Protein AF-B2JT85-F1 (afdb_monomer_lite)

Secondary structure (DSSP, 8-state):
-------PPP---TTTTHHHHHHHHHHHTT--GGG-SHHHHHHHHHHH----TTTTTS--THHHHHHHHHH-TTGGGSTTTTTTHHHHHHHHHHHHHHHHHHHHHHHHHHHTS-GGGS--SHHHHHHHHHHHHHHHT-HHHHHHHHHHTHHHHHHHHHHHHHHHHHHTT-----HHHHHHHHHHHHHHHHHS----

Structure (mmCIF, N/CA/C/O backbone):
data_AF-B2JT85-F1
#
_entry.id   AF-B2JT85-F1
#
loop_
_atom_site.group_PDB
_atom_site.id
_atom_site.type_symbol
_atom_site.label_atom_id
_atom_site.label_alt_id
_atom_site.label_comp_id
_atom_site.label_asym_id
_atom_site.label_entity_id
_atom_site.label_seq_id
_atom_site.pdbx_PDB_ins_code
_atom_site.Cartn_x
_atom_site.Cartn_y
_atom_site.Cartn_z
_atom_site.occupancy
_atom_site.B_iso_or_equiv
_atom_site.auth_seq_id
_atom_site.auth_comp_id
_atom_site.auth_asym_id
_atom_site.auth_atom_id
_atom_site.pdbx_PDB_model_num
ATOM 1 N N . MET A 1 1 ? -10.646 -45.777 19.703 1.00 37.38 1 MET A N 1
ATOM 2 C CA . MET A 1 1 ? -10.700 -44.302 19.595 1.00 37.38 1 MET A CA 1
ATOM 3 C C . MET A 1 1 ? -9.463 -43.849 18.838 1.00 37.38 1 MET A C 1
ATOM 5 O O . MET A 1 1 ? -8.389 -43.850 19.422 1.00 37.38 1 MET A O 1
ATOM 9 N N . ASN A 1 2 ? -9.592 -43.553 17.542 1.00 36.16 2 ASN A N 1
ATOM 10 C CA . ASN A 1 2 ? -8.495 -42.992 16.749 1.00 36.16 2 ASN A CA 1
ATOM 11 C C . ASN A 1 2 ? -8.502 -41.472 16.907 1.00 36.16 2 ASN A C 1
ATOM 13 O O . ASN A 1 2 ? -9.532 -40.837 16.685 1.00 36.16 2 ASN A O 1
ATOM 17 N N . LYS A 1 3 ? -7.357 -40.913 17.305 1.00 41.81 3 LYS A N 1
ATOM 18 C CA . LYS A 1 3 ? -7.096 -39.475 17.259 1.00 41.81 3 LYS A CA 1
ATOM 19 C C . LYS A 1 3 ? -7.058 -39.073 15.786 1.00 41.81 3 LYS A C 1
ATOM 21 O O . LYS A 1 3 ? -6.193 -39.535 15.052 1.00 41.81 3 LYS A O 1
ATOM 26 N N . GLN A 1 4 ? -8.040 -38.293 15.351 1.00 43.75 4 GLN A N 1
ATOM 27 C CA . GLN A 1 4 ? -7.955 -37.587 14.081 1.00 43.75 4 GLN A CA 1
ATOM 28 C C . GLN A 1 4 ? -7.006 -36.413 14.292 1.00 43.75 4 GLN A C 1
ATOM 30 O O . GLN A 1 4 ? -7.284 -35.527 15.101 1.00 43.75 4 GLN A O 1
ATOM 35 N N . ASP A 1 5 ? -5.876 -36.452 13.595 1.00 43.12 5 ASP A N 1
ATOM 36 C CA . ASP A 1 5 ? -4.987 -35.311 13.459 1.00 43.12 5 ASP A CA 1
ATOM 37 C C . ASP A 1 5 ? -5.781 -34.163 12.835 1.00 43.12 5 ASP A C 1
ATOM 39 O O . ASP A 1 5 ? -6.247 -34.238 11.694 1.00 43.12 5 ASP A O 1
ATOM 43 N N . ILE A 1 6 ? -5.980 -33.107 13.621 1.00 46.53 6 ILE A N 1
ATOM 44 C CA . ILE A 1 6 ? -6.521 -31.842 13.142 1.00 46.53 6 ILE A CA 1
ATOM 45 C C . ILE A 1 6 ? -5.467 -31.282 12.193 1.00 46.53 6 ILE A C 1
ATOM 47 O O . ILE A 1 6 ? -4.446 -30.739 12.613 1.00 46.53 6 ILE A O 1
ATOM 51 N N . LYS A 1 7 ? -5.699 -31.468 10.895 1.00 43.19 7 LYS A N 1
ATOM 52 C CA . LYS A 1 7 ? -4.925 -30.832 9.838 1.00 43.19 7 LYS A CA 1
ATOM 53 C C . LYS A 1 7 ? -5.158 -29.326 9.981 1.00 43.19 7 LYS A C 1
ATOM 55 O O . LYS A 1 7 ? -6.249 -28.845 9.678 1.00 43.19 7 LYS A O 1
ATOM 60 N N . LEU A 1 8 ? -4.172 -28.610 10.527 1.00 42.94 8 LEU A N 1
ATOM 61 C CA . LEU A 1 8 ? -4.187 -27.148 10.549 1.00 42.94 8 LEU A CA 1
ATOM 62 C C . LEU A 1 8 ? -4.426 -26.637 9.118 1.00 42.94 8 LEU A C 1
ATOM 64 O O . LEU A 1 8 ? -3.901 -27.243 8.176 1.00 42.94 8 LEU A O 1
ATOM 68 N N . PRO A 1 9 ? -5.212 -25.561 8.933 1.00 45.69 9 PRO A N 1
ATOM 69 C CA . PRO A 1 9 ? -5.371 -24.950 7.624 1.00 45.69 9 PRO A CA 1
ATOM 70 C C . PRO A 1 9 ? -3.987 -24.603 7.082 1.00 45.69 9 PRO A C 1
ATOM 72 O O . PRO A 1 9 ? -3.194 -23.963 7.771 1.00 45.69 9 PRO A O 1
ATOM 75 N N . THR A 1 10 ? -3.691 -25.052 5.864 1.00 47.31 10 THR A N 1
ATOM 76 C CA . THR A 1 10 ? -2.557 -24.554 5.086 1.00 47.31 10 THR A CA 1
ATOM 77 C C . THR A 1 10 ? -2.642 -23.034 5.096 1.00 47.31 10 THR A C 1
ATOM 79 O O . THR A 1 10 ? -3.658 -22.483 4.671 1.00 47.31 10 THR A O 1
ATOM 82 N N . THR A 1 11 ? -1.616 -22.371 5.622 1.00 54.94 11 THR A N 1
ATOM 83 C CA . THR A 1 11 ? -1.444 -20.925 5.482 1.00 54.94 11 THR A CA 1
ATOM 84 C C . THR A 1 11 ? -1.542 -20.607 3.996 1.00 54.94 11 THR A C 1
ATOM 86 O O . THR A 1 11 ? -0.730 -21.096 3.210 1.00 54.94 11 THR A O 1
ATOM 89 N N . VAL A 1 12 ? -2.593 -19.889 3.598 1.00 65.31 12 VAL A N 1
ATOM 90 C CA . VAL A 1 12 ? -2.716 -19.375 2.234 1.00 65.31 12 VAL A CA 1
ATOM 91 C C . VAL A 1 12 ? -1.549 -18.416 2.048 1.00 65.31 12 VAL A C 1
ATOM 93 O O . VAL A 1 12 ? -1.393 -17.494 2.841 1.00 65.31 12 VAL A O 1
ATOM 96 N N . ASP A 1 13 ? -0.697 -18.679 1.061 1.00 79.56 13 ASP A N 1
ATOM 97 C CA . ASP A 1 13 ? 0.376 -17.758 0.706 1.00 79.56 13 ASP A CA 1
ATOM 98 C C . ASP A 1 13 ? -0.251 -16.514 0.065 1.00 79.56 13 ASP A C 1
ATOM 100 O O . ASP A 1 13 ? -0.674 -16.543 -1.094 1.00 79.56 13 ASP A O 1
ATOM 104 N N . THR A 1 14 ? -0.337 -15.435 0.849 1.00 82.50 14 THR A N 1
ATOM 105 C CA . THR A 1 14 ? -0.885 -14.131 0.454 1.00 82.50 14 THR A CA 1
ATOM 106 C C . THR A 1 14 ? -0.187 -13.562 -0.786 1.00 82.50 14 THR A C 1
ATOM 108 O O . THR A 1 14 ? -0.785 -12.774 -1.518 1.00 82.50 14 THR A O 1
ATOM 111 N N . HIS A 1 15 ? 1.049 -13.990 -1.074 1.00 90.25 15 HIS A N 1
ATOM 112 C CA . HIS A 1 15 ? 1.852 -13.460 -2.167 1.00 90.25 15 HIS A CA 1
ATOM 113 C C . HIS A 1 15 ? 2.032 -14.398 -3.360 1.00 90.25 15 HIS A C 1
ATOM 115 O O . HIS A 1 15 ? 2.690 -13.989 -4.320 1.00 90.25 15 HIS A O 1
ATOM 121 N N . ALA A 1 16 ? 1.394 -15.573 -3.376 1.00 89.25 16 ALA A N 1
ATOM 122 C CA . ALA A 1 16 ? 1.603 -16.606 -4.398 1.00 89.25 16 ALA A CA 1
ATOM 123 C C . ALA A 1 16 ? 1.512 -16.099 -5.853 1.00 89.25 16 ALA A C 1
ATOM 125 O O . ALA A 1 16 ? 2.264 -16.550 -6.711 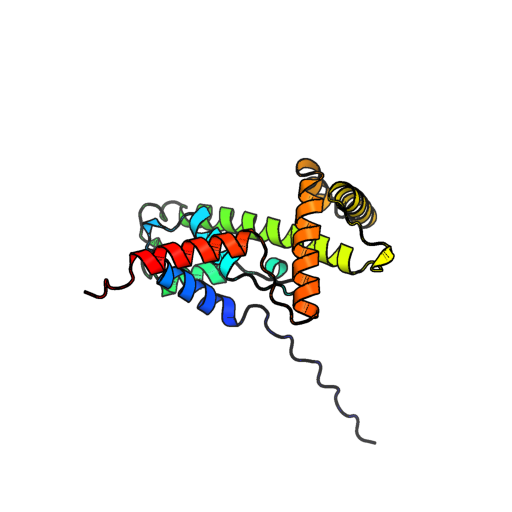1.00 89.25 16 ALA A O 1
ATOM 126 N N . ASN A 1 17 ? 0.624 -15.136 -6.128 1.00 92.19 17 ASN A N 1
ATOM 127 C CA . ASN A 1 17 ? 0.399 -14.583 -7.473 1.00 92.19 17 ASN A CA 1
ATOM 128 C C . ASN A 1 17 ? 0.962 -13.159 -7.656 1.00 92.19 17 ASN A C 1
ATOM 130 O O . ASN A 1 17 ? 0.684 -12.503 -8.662 1.00 92.19 17 ASN A O 1
ATOM 134 N N . THR A 1 18 ? 1.716 -12.642 -6.681 1.00 94.94 18 THR A N 1
ATOM 135 C CA . THR A 1 18 ? 2.183 -11.244 -6.680 1.00 94.94 18 THR A CA 1
ATOM 136 C C . THR A 1 18 ? 3.151 -10.983 -7.825 1.00 94.94 18 THR A C 1
ATOM 138 O O . THR A 1 18 ? 2.983 -10.000 -8.539 1.00 94.94 18 THR A O 1
ATOM 141 N N . VAL A 1 19 ? 4.123 -11.875 -8.049 1.00 96.94 19 VAL A N 1
ATOM 142 C CA . VAL A 1 19 ? 5.102 -11.730 -9.143 1.00 96.94 19 VAL A CA 1
ATOM 143 C C . VAL A 1 19 ? 4.402 -11.703 -10.500 1.00 96.94 19 VAL A C 1
ATOM 145 O O . VAL A 1 19 ? 4.678 -10.818 -11.304 1.00 96.94 19 VAL A O 1
ATOM 148 N N . ASP A 1 20 ? 3.450 -12.606 -10.738 1.00 97.25 20 ASP A N 1
ATOM 149 C CA . ASP A 1 20 ? 2.694 -12.647 -11.996 1.00 97.25 20 ASP A CA 1
ATOM 150 C C . ASP A 1 20 ? 1.829 -11.390 -12.186 1.00 97.25 20 ASP A C 1
ATOM 152 O O . ASP A 1 20 ? 1.725 -10.858 -13.292 1.00 97.25 20 ASP A O 1
ATOM 156 N N . THR A 1 21 ? 1.257 -10.862 -11.100 1.00 97.38 21 THR A N 1
ATOM 157 C CA . THR A 1 21 ? 0.479 -9.613 -11.128 1.00 97.38 21 THR A CA 1
ATOM 158 C C . THR A 1 21 ? 1.366 -8.407 -11.443 1.00 97.38 21 THR A C 1
ATOM 160 O O . THR A 1 21 ? 1.003 -7.579 -12.281 1.00 97.38 21 THR A O 1
ATOM 163 N N . LEU A 1 22 ? 2.548 -8.329 -10.823 1.00 98.00 22 LEU A N 1
ATOM 164 C CA . LEU A 1 22 ? 3.554 -7.309 -11.117 1.00 98.00 22 LEU A CA 1
ATOM 165 C C . LEU A 1 22 ? 4.006 -7.405 -12.577 1.00 98.00 22 LEU A C 1
ATOM 167 O O . LEU A 1 22 ? 3.992 -6.401 -13.280 1.00 98.00 22 LEU A O 1
ATOM 171 N N . LEU A 1 23 ? 4.329 -8.606 -13.062 1.00 97.50 23 LEU A N 1
ATOM 172 C CA . LEU A 1 23 ? 4.713 -8.847 -14.455 1.00 97.50 23 LEU A CA 1
ATOM 173 C C . LEU A 1 23 ? 3.642 -8.391 -15.443 1.00 97.50 23 LEU A C 1
ATOM 175 O O . LEU A 1 23 ? 3.958 -7.680 -16.395 1.00 97.50 23 LEU A O 1
ATOM 179 N N . SER A 1 24 ? 2.378 -8.754 -15.203 1.00 97.69 24 SER A N 1
ATOM 180 C CA . SER A 1 24 ? 1.263 -8.299 -16.037 1.00 97.69 24 SER A CA 1
ATOM 181 C C . SER A 1 24 ? 1.192 -6.777 -16.070 1.00 97.69 24 SER A C 1
ATOM 183 O O . SER A 1 24 ? 1.019 -6.202 -17.140 1.00 97.69 24 SER A O 1
ATOM 185 N N . TYR A 1 25 ? 1.365 -6.111 -14.925 1.00 98.12 25 TYR A N 1
ATOM 186 C CA . TYR A 1 25 ? 1.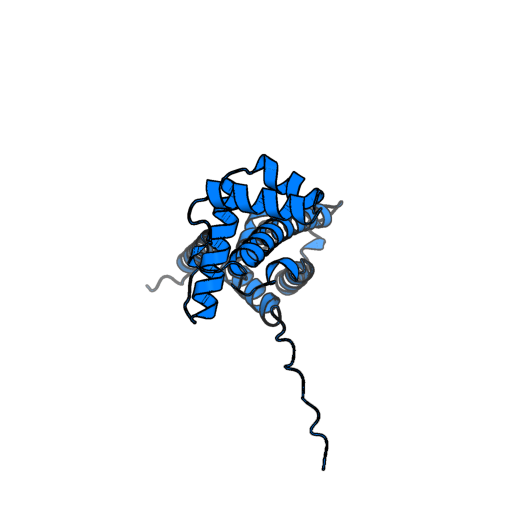349 -4.654 -14.868 1.00 98.12 25 TYR A CA 1
ATOM 187 C C . TYR A 1 25 ? 2.503 -4.025 -15.657 1.00 98.12 25 TYR A C 1
ATOM 189 O O . TYR A 1 25 ? 2.267 -3.118 -16.454 1.00 98.12 25 TYR A O 1
ATOM 197 N N . LEU A 1 26 ? 3.735 -4.514 -15.467 1.00 97.94 26 LEU A N 1
ATOM 198 C CA . LEU A 1 26 ? 4.921 -4.037 -16.189 1.00 97.94 26 LEU A CA 1
ATOM 199 C C . LEU A 1 26 ? 4.755 -4.200 -17.707 1.00 97.94 26 LEU A C 1
ATOM 201 O O . LEU A 1 26 ? 5.076 -3.284 -18.465 1.00 97.94 26 LEU A O 1
ATOM 205 N N . HIS A 1 27 ? 4.210 -5.340 -18.139 1.00 97.19 27 HIS A N 1
ATOM 206 C CA . HIS A 1 27 ? 3.925 -5.626 -19.540 1.00 97.19 27 HIS A CA 1
ATOM 207 C C . HIS A 1 27 ? 2.853 -4.694 -20.114 1.00 97.19 27 HIS A C 1
ATOM 209 O O . HIS A 1 27 ? 3.087 -4.037 -21.126 1.00 97.19 27 HIS A O 1
ATOM 215 N N . ASP A 1 28 ? 1.699 -4.595 -19.454 1.00 97.38 28 ASP A N 1
ATOM 216 C CA . ASP A 1 28 ? 0.566 -3.792 -19.925 1.00 97.38 28 ASP A CA 1
ATOM 217 C C . ASP A 1 28 ? 0.882 -2.291 -19.935 1.00 97.38 28 ASP A C 1
ATOM 219 O O . ASP A 1 28 ? 0.374 -1.530 -20.759 1.00 97.38 28 ASP A O 1
ATOM 223 N N . CYS A 1 29 ? 1.758 -1.851 -19.034 1.00 97.25 29 CYS A N 1
ATOM 224 C CA . CYS A 1 29 ? 2.237 -0.477 -19.003 1.00 97.25 29 CYS A CA 1
ATOM 225 C C . CYS A 1 29 ? 3.425 -0.222 -19.941 1.00 97.25 29 CYS A C 1
ATOM 227 O O . CYS A 1 29 ? 3.923 0.902 -19.972 1.00 97.25 29 CYS A O 1
ATOM 229 N N . HIS A 1 30 ? 3.881 -1.231 -20.694 1.00 95.19 30 HIS A N 1
ATOM 230 C CA . HIS A 1 30 ? 5.056 -1.156 -21.564 1.00 95.19 30 HIS A CA 1
ATOM 231 C C . HIS A 1 30 ? 6.295 -0.590 -20.856 1.00 95.19 30 HIS A C 1
ATOM 233 O O . HIS A 1 30 ? 7.061 0.176 -21.442 1.00 95.19 30 HIS A O 1
ATOM 239 N N . PHE A 1 31 ? 6.488 -0.948 -19.585 1.00 95.94 31 PHE A N 1
ATOM 240 C CA . PHE A 1 31 ? 7.662 -0.496 -18.854 1.00 95.94 31 PHE A CA 1
ATOM 241 C C . PHE A 1 31 ? 8.920 -1.099 -19.467 1.00 95.94 31 PHE A C 1
ATOM 243 O O . PHE A 1 31 ? 8.981 -2.284 -19.792 1.00 95.94 31 PHE A O 1
ATOM 250 N N . ASP A 1 32 ? 9.921 -0.244 -19.589 1.00 93.50 32 ASP A N 1
ATOM 251 C CA . ASP A 1 32 ? 11.290 -0.575 -19.949 1.00 93.50 32 ASP A CA 1
ATOM 252 C C . ASP A 1 32 ? 12.231 -0.029 -18.867 1.00 93.50 32 ASP A C 1
ATOM 254 O O . ASP A 1 32 ? 11.798 0.524 -17.848 1.00 93.50 32 ASP A O 1
ATOM 258 N N . GLU A 1 33 ? 13.538 -0.131 -19.081 1.00 92.12 33 GLU A N 1
ATOM 259 C CA . GLU A 1 33 ? 14.510 0.270 -18.073 1.00 92.12 33 GLU A CA 1
ATOM 260 C C . GLU A 1 33 ? 14.496 1.777 -17.759 1.00 92.12 33 GLU A C 1
ATOM 262 O O . GLU A 1 33 ? 15.047 2.196 -16.741 1.00 92.12 33 GLU A O 1
ATOM 267 N N . THR A 1 34 ? 13.880 2.612 -18.604 1.00 91.31 34 THR A N 1
ATOM 268 C CA . THR A 1 34 ? 13.699 4.048 -18.329 1.00 91.31 34 THR A CA 1
ATOM 269 C C . THR A 1 34 ? 12.594 4.315 -17.306 1.00 91.31 34 THR A C 1
ATOM 271 O O . THR A 1 34 ? 12.580 5.372 -16.674 1.00 91.31 34 THR A O 1
ATOM 274 N N . HIS A 1 35 ? 11.717 3.335 -17.083 1.00 94.81 35 HIS A N 1
ATOM 275 C CA . HIS A 1 35 ? 10.621 3.394 -16.122 1.00 94.81 35 HIS A CA 1
ATOM 276 C C . HIS A 1 35 ? 11.018 2.874 -14.733 1.00 94.81 35 HIS A C 1
ATOM 278 O O . HIS A 1 35 ? 10.190 2.874 -13.827 1.00 94.81 35 HIS A O 1
ATOM 284 N N . LEU A 1 36 ? 12.278 2.472 -14.520 1.00 93.56 36 LEU A N 1
ATOM 285 C CA . LEU A 1 36 ? 12.790 2.000 -13.227 1.00 93.56 36 LEU A CA 1
ATOM 286 C C . LEU A 1 36 ? 13.030 3.153 -12.251 1.00 93.56 36 LEU A C 1
ATOM 288 O O . LEU A 1 36 ? 14.154 3.483 -11.876 1.00 93.56 36 LEU A O 1
ATOM 292 N N . THR A 1 37 ? 11.934 3.786 -11.853 1.00 95.44 37 THR A N 1
ATOM 293 C CA . THR A 1 37 ? 11.896 4.850 -10.857 1.00 95.44 37 THR A CA 1
ATOM 294 C C . THR A 1 37 ? 10.984 4.438 -9.705 1.00 95.44 37 THR A C 1
ATOM 296 O O . THR A 1 37 ? 10.041 3.670 -9.926 1.00 95.44 37 THR A O 1
ATOM 299 N N . PRO A 1 38 ? 11.199 4.971 -8.484 1.00 95.75 38 PRO A N 1
ATOM 300 C CA . PRO A 1 38 ? 10.349 4.642 -7.343 1.00 95.75 38 PRO A CA 1
ATOM 301 C C . PRO A 1 38 ? 8.867 4.868 -7.650 1.00 95.75 38 PRO A C 1
ATOM 303 O O . PRO A 1 38 ? 8.048 4.000 -7.402 1.00 95.75 38 PRO A O 1
ATOM 306 N N . MET A 1 39 ? 8.534 5.983 -8.305 1.00 95.56 39 MET A N 1
ATOM 307 C CA . MET A 1 39 ? 7.159 6.350 -8.653 1.00 95.56 39 MET A CA 1
ATOM 308 C C . MET A 1 39 ? 6.442 5.302 -9.519 1.00 95.56 39 MET A C 1
ATOM 310 O O . MET A 1 39 ? 5.315 4.925 -9.212 1.00 95.56 39 MET A O 1
ATOM 314 N N . HIS A 1 40 ? 7.073 4.829 -10.597 1.00 97.38 40 HIS A N 1
ATOM 315 C CA . HIS A 1 40 ? 6.456 3.845 -11.493 1.00 97.38 40 HIS A CA 1
ATOM 316 C C . HIS A 1 40 ? 6.318 2.481 -10.819 1.00 97.38 40 HIS A C 1
ATOM 318 O O . HIS A 1 40 ? 5.285 1.825 -10.952 1.00 97.38 40 HIS A O 1
ATOM 324 N N . LEU A 1 41 ? 7.331 2.070 -10.056 1.00 97.44 41 LEU A N 1
ATOM 325 C CA . LEU A 1 41 ? 7.294 0.807 -9.327 1.00 97.44 41 LEU A CA 1
ATOM 326 C C . LEU A 1 41 ? 6.313 0.851 -8.145 1.00 97.44 41 LEU A C 1
ATOM 328 O O . LEU A 1 41 ? 5.671 -0.156 -7.866 1.00 97.44 41 LEU A O 1
ATOM 332 N N . THR A 1 42 ? 6.084 2.013 -7.525 1.00 97.19 42 THR A N 1
ATOM 333 C CA . THR A 1 42 ? 4.980 2.207 -6.573 1.00 97.19 42 THR A CA 1
ATOM 334 C C . THR A 1 42 ? 3.625 1.953 -7.228 1.00 97.19 42 THR A C 1
ATOM 336 O O . THR A 1 42 ? 2.787 1.305 -6.615 1.00 97.19 42 THR A O 1
ATOM 339 N N . LEU A 1 43 ? 3.396 2.375 -8.477 1.00 97.75 43 LEU A N 1
ATOM 340 C CA . LEU A 1 43 ? 2.140 2.043 -9.163 1.00 97.75 43 LEU A CA 1
ATOM 341 C C . LEU A 1 43 ? 1.981 0.529 -9.356 1.00 97.75 43 LEU A C 1
ATOM 343 O O . LEU A 1 43 ? 0.892 0.004 -9.147 1.00 97.75 43 LEU A O 1
ATOM 347 N N . ALA A 1 44 ? 3.061 -0.179 -9.700 1.00 97.81 44 ALA A N 1
ATOM 348 C CA . ALA A 1 44 ? 3.029 -1.635 -9.823 1.00 97.81 44 ALA A CA 1
ATOM 349 C C . ALA A 1 44 ? 2.706 -2.316 -8.479 1.00 97.81 44 ALA A C 1
ATOM 351 O O . ALA A 1 44 ? 1.866 -3.213 -8.435 1.00 97.81 44 ALA A O 1
ATOM 352 N N . LEU A 1 45 ? 3.309 -1.851 -7.378 1.00 97.19 45 LEU A N 1
ATOM 353 C CA . LEU A 1 45 ? 2.998 -2.316 -6.021 1.00 97.19 45 LEU A CA 1
ATOM 354 C C . LEU A 1 45 ? 1.523 -2.091 -5.665 1.00 97.19 45 LEU A C 1
ATOM 356 O O . LEU A 1 45 ? 0.844 -3.013 -5.222 1.00 97.19 45 LEU A O 1
ATOM 360 N N . GLU A 1 46 ? 1.009 -0.882 -5.891 1.00 95.94 46 GLU A N 1
ATOM 361 C CA . GLU A 1 46 ? -0.382 -0.522 -5.584 1.00 95.94 46 GLU A CA 1
ATOM 362 C C . GLU A 1 46 ? -1.394 -1.261 -6.470 1.00 95.94 46 GLU A C 1
ATOM 364 O O . GLU A 1 46 ? -2.523 -1.509 -6.044 1.00 95.94 46 GLU A O 1
ATOM 369 N N . TYR A 1 47 ? -1.003 -1.644 -7.688 1.00 96.44 47 TYR A N 1
ATOM 370 C CA . TYR A 1 47 ? -1.795 -2.523 -8.547 1.00 96.44 47 TYR A CA 1
ATOM 371 C C . TYR A 1 47 ? -1.809 -3.970 -8.043 1.00 96.44 47 TYR A C 1
ATOM 373 O O . TYR A 1 47 ? -2.845 -4.630 -8.109 1.00 96.44 47 TYR A O 1
ATOM 381 N N . ALA A 1 48 ? -0.672 -4.462 -7.543 1.00 95.69 48 ALA A N 1
ATOM 382 C CA . ALA A 1 48 ? -0.538 -5.816 -7.011 1.00 95.69 48 ALA A CA 1
ATOM 383 C C . ALA A 1 48 ? -1.164 -5.996 -5.618 1.00 95.69 48 ALA A C 1
ATOM 385 O O . ALA A 1 48 ? -1.323 -7.132 -5.169 1.00 95.69 48 ALA A O 1
ATOM 386 N N . TYR A 1 49 ? -1.526 -4.898 -4.946 1.00 94.44 49 TYR A N 1
ATOM 387 C CA . TYR A 1 49 ? -2.161 -4.920 -3.635 1.00 94.44 49 TYR A CA 1
ATOM 388 C C . TYR A 1 49 ? -3.437 -5.767 -3.615 1.00 94.44 49 TYR A C 1
ATOM 390 O O . TYR A 1 49 ? -4.332 -5.606 -4.449 1.00 94.44 49 TYR A O 1
ATOM 398 N N . GLN A 1 50 ? -3.547 -6.618 -2.597 1.00 91.75 50 GLN A N 1
ATOM 399 C CA . GLN A 1 50 ? -4.777 -7.321 -2.258 1.00 91.75 50 GLN A CA 1
ATOM 400 C C . GLN A 1 50 ? -5.209 -6.925 -0.843 1.00 91.75 50 GLN A C 1
ATOM 402 O O . GLN A 1 50 ? -4.366 -6.922 0.054 1.00 91.75 50 GLN A O 1
ATOM 407 N N . PRO A 1 51 ? -6.501 -6.628 -0.604 1.00 90.75 51 PRO A N 1
ATOM 408 C CA . PRO A 1 51 ? -7.016 -6.245 0.711 1.00 90.75 51 PRO A CA 1
ATOM 409 C C . PRO A 1 51 ? -7.133 -7.455 1.650 1.00 90.75 51 PRO A C 1
ATOM 411 O O . PRO A 1 51 ? -8.217 -7.840 2.088 1.00 90.75 51 PRO A O 1
ATOM 414 N N . HIS A 1 52 ? -5.994 -8.068 1.951 1.00 90.00 52 HIS A N 1
ATOM 415 C CA . HIS A 1 52 ? -5.832 -9.138 2.919 1.00 90.00 52 HIS A CA 1
ATOM 416 C C . HIS A 1 52 ? -5.040 -8.593 4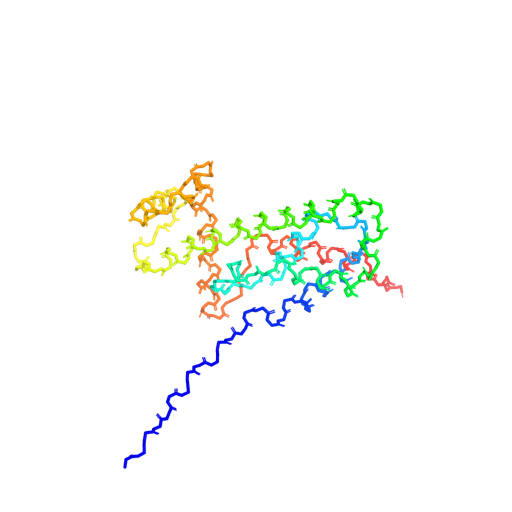.116 1.00 90.00 52 HIS A C 1
ATOM 418 O O . HIS A 1 52 ? -4.105 -7.825 3.900 1.00 90.00 52 HIS A O 1
ATOM 424 N N . PRO A 1 53 ? -5.378 -8.964 5.367 1.00 89.88 53 PRO A N 1
ATOM 425 C CA . PRO A 1 53 ? -4.540 -8.622 6.514 1.00 89.88 53 PRO A CA 1
ATOM 426 C C . PRO A 1 53 ? -3.095 -9.048 6.267 1.00 89.88 53 PRO A C 1
ATOM 428 O O . PRO A 1 53 ? -2.878 -10.076 5.629 1.00 89.88 53 PRO A O 1
ATOM 431 N N . THR A 1 54 ? -2.131 -8.316 6.812 1.00 92.75 54 THR A N 1
ATOM 432 C CA . THR A 1 54 ? -0.702 -8.646 6.712 1.00 92.75 54 THR A CA 1
ATOM 433 C C . THR A 1 54 ? -0.095 -8.592 5.308 1.00 92.75 54 THR A C 1
ATOM 435 O O . THR A 1 54 ? 1.094 -8.880 5.179 1.00 92.75 54 THR A O 1
ATOM 438 N N . PHE A 1 55 ? -0.847 -8.204 4.266 1.00 95.19 55 PHE A N 1
ATOM 439 C CA . PHE A 1 55 ? -0.337 -8.166 2.894 1.00 95.19 55 PHE A CA 1
ATOM 440 C C . PHE A 1 55 ? 0.923 -7.311 2.803 1.00 95.19 55 PHE A C 1
ATOM 442 O O . PHE A 1 55 ? 1.925 -7.752 2.257 1.00 95.19 55 PHE A O 1
ATOM 449 N N . TRP A 1 56 ? 0.902 -6.089 3.331 1.00 96.44 56 TRP A N 1
ATOM 450 C CA . TRP A 1 56 ? 2.069 -5.213 3.249 1.00 96.44 56 TRP A CA 1
ATOM 451 C C . TRP A 1 56 ? 3.146 -5.597 4.248 1.00 96.44 56 TRP A C 1
ATOM 453 O O . TRP A 1 56 ? 4.331 -5.471 3.945 1.00 96.44 56 TRP A O 1
ATOM 463 N N . ARG A 1 57 ? 2.742 -6.082 5.426 1.00 94.44 57 ARG A N 1
ATOM 464 C CA . ARG A 1 57 ? 3.675 -6.544 6.459 1.00 94.44 57 ARG A CA 1
ATOM 465 C C . ARG A 1 57 ? 4.538 -7.716 5.990 1.00 94.44 57 ARG A C 1
ATOM 467 O O . ARG A 1 57 ? 5.714 -7.771 6.341 1.00 94.44 57 ARG A O 1
ATOM 474 N N . ASP A 1 58 ? 3.960 -8.618 5.205 1.00 95.25 58 ASP A N 1
ATOM 475 C CA . ASP A 1 58 ? 4.627 -9.828 4.722 1.00 95.25 58 ASP A CA 1
ATOM 476 C C . ASP A 1 58 ? 5.210 -9.650 3.302 1.00 95.25 58 ASP A C 1
ATOM 478 O O . ASP A 1 58 ? 5.891 -10.544 2.787 1.00 95.25 58 ASP A O 1
ATOM 482 N N . PHE A 1 59 ? 5.003 -8.483 2.677 1.00 96.31 59 PHE A N 1
ATOM 483 C CA . PHE A 1 59 ? 5.499 -8.181 1.337 1.00 96.31 59 PHE A CA 1
ATOM 484 C C . PHE A 1 59 ? 7.029 -8.061 1.316 1.00 96.31 59 PHE A C 1
ATOM 486 O O . PHE A 1 59 ? 7.624 -7.282 2.060 1.00 96.31 59 PHE A O 1
ATOM 493 N N . SER A 1 60 ? 7.681 -8.757 0.381 1.00 94.69 60 SER A N 1
ATOM 494 C CA . SER A 1 60 ? 9.120 -8.619 0.133 1.00 94.69 60 SER A CA 1
ATOM 495 C C . SER A 1 60 ? 9.395 -7.874 -1.170 1.00 94.69 60 SER A C 1
ATOM 497 O O . SER A 1 60 ? 8.918 -8.273 -2.232 1.00 94.69 60 SER A O 1
ATOM 499 N N . VAL A 1 61 ? 10.254 -6.850 -1.126 1.00 95.44 61 VAL A N 1
ATOM 500 C CA . VAL A 1 61 ? 10.704 -6.132 -2.334 1.00 95.44 61 VAL A CA 1
ATOM 501 C C . VAL A 1 61 ? 11.459 -7.023 -3.327 1.00 95.44 61 VAL A C 1
ATOM 503 O O . VAL A 1 61 ? 11.506 -6.706 -4.514 1.00 95.44 61 VAL A O 1
ATOM 506 N N . SER A 1 62 ? 11.954 -8.188 -2.891 1.00 95.69 62 SER A N 1
ATOM 507 C CA . SER A 1 62 ? 12.525 -9.200 -3.792 1.00 95.69 62 SER A CA 1
ATOM 508 C C . SER A 1 62 ? 11.521 -9.713 -4.835 1.00 95.69 62 SER A C 1
ATOM 510 O O . SER A 1 62 ? 11.920 -10.079 -5.938 1.00 95.69 62 SER A O 1
ATOM 512 N N . LEU A 1 63 ? 10.212 -9.670 -4.546 1.00 96.75 63 LEU A N 1
ATOM 513 C CA . LEU A 1 63 ? 9.160 -10.005 -5.514 1.00 96.75 63 LEU A CA 1
ATOM 514 C C . LEU A 1 63 ? 9.139 -9.011 -6.687 1.00 96.75 63 LEU A C 1
ATOM 516 O O . LEU A 1 63 ? 8.872 -9.392 -7.827 1.00 96.75 63 LEU A O 1
ATOM 520 N N . VAL A 1 64 ? 9.447 -7.737 -6.416 1.00 96.81 64 VAL A N 1
ATOM 521 C CA . VAL A 1 64 ? 9.575 -6.693 -7.443 1.00 96.81 64 VAL A CA 1
ATOM 522 C C . VAL A 1 64 ? 10.845 -6.906 -8.253 1.00 96.81 64 VAL A C 1
ATOM 524 O O . VAL A 1 64 ? 10.799 -6.825 -9.478 1.00 96.81 64 VAL A O 1
ATOM 527 N N . GLU A 1 65 ? 11.959 -7.227 -7.592 1.00 96.62 65 GLU A N 1
ATOM 528 C CA . GLU A 1 65 ? 13.219 -7.545 -8.268 1.00 96.62 65 GLU A CA 1
ATOM 529 C C . GLU A 1 65 ? 13.079 -8.746 -9.215 1.00 96.62 65 GLU A C 1
ATOM 531 O O . GLU A 1 65 ? 13.566 -8.695 -10.347 1.00 96.62 65 GLU A O 1
ATOM 536 N N . ASP A 1 66 ? 12.374 -9.800 -8.794 1.00 97.38 66 ASP A N 1
ATOM 537 C CA . ASP A 1 66 ? 12.094 -10.975 -9.623 1.00 97.38 66 ASP A CA 1
ATOM 538 C C . ASP A 1 66 ? 11.236 -10.604 -10.843 1.00 97.38 66 ASP A C 1
ATOM 540 O O . ASP A 1 66 ? 11.603 -10.902 -11.983 1.00 97.38 66 ASP A O 1
ATOM 544 N N . ALA A 1 67 ? 10.142 -9.860 -10.640 1.00 97.56 67 ALA A N 1
ATOM 545 C CA . ALA A 1 67 ? 9.308 -9.375 -11.741 1.00 97.56 67 ALA A CA 1
ATOM 546 C C . ALA A 1 67 ? 10.103 -8.491 -12.725 1.00 97.56 67 ALA A C 1
ATOM 548 O O . ALA A 1 67 ? 10.020 -8.678 -13.940 1.00 97.56 67 ALA A O 1
ATOM 549 N N . MET A 1 68 ? 10.932 -7.574 -12.217 1.00 96.12 68 MET A N 1
ATOM 550 C CA . MET A 1 68 ? 11.807 -6.729 -13.035 1.00 96.12 68 MET A CA 1
ATOM 551 C C . MET A 1 68 ? 12.824 -7.551 -13.823 1.00 96.12 68 MET A C 1
ATOM 553 O O . MET A 1 68 ? 13.008 -7.311 -15.012 1.00 96.12 68 MET A O 1
ATOM 557 N N . SER A 1 69 ? 13.473 -8.526 -13.190 1.00 96.50 69 SER A N 1
ATOM 558 C CA . SER A 1 69 ? 14.512 -9.346 -13.822 1.00 96.50 69 SER A CA 1
ATOM 559 C C . SER A 1 69 ? 13.946 -10.269 -14.899 1.00 96.50 69 SER A C 1
ATOM 561 O O . SER A 1 69 ? 14.602 -10.519 -15.907 1.00 96.50 69 SER A O 1
ATOM 563 N N . ARG A 1 70 ? 12.705 -10.733 -14.732 1.00 97.00 70 ARG A N 1
ATOM 564 C CA . ARG A 1 70 ? 11.983 -11.498 -15.756 1.00 97.00 70 ARG A CA 1
ATOM 565 C C . ARG A 1 70 ? 11.517 -10.621 -16.923 1.00 97.00 70 ARG A C 1
ATOM 567 O O . ARG A 1 70 ? 11.600 -11.062 -18.066 1.00 97.00 70 ARG A O 1
ATOM 574 N N . HIS A 1 71 ? 11.046 -9.400 -16.655 1.00 96.88 71 HIS A N 1
ATOM 575 C CA . HIS A 1 71 ? 10.554 -8.476 -17.690 1.00 96.88 71 HIS A CA 1
ATOM 576 C C . HIS A 1 71 ? 11.688 -7.776 -18.459 1.00 96.88 71 HIS A C 1
ATOM 578 O O . HIS A 1 71 ? 11.602 -7.588 -19.669 1.00 96.88 71 HIS A O 1
ATOM 584 N N . MET A 1 72 ? 12.772 -7.415 -17.768 1.00 95.25 72 MET A N 1
ATOM 585 C CA . MET A 1 72 ? 13.892 -6.610 -18.276 1.00 95.25 72 MET A CA 1
ATOM 586 C C . MET A 1 72 ? 15.247 -7.209 -17.845 1.00 95.25 72 MET A C 1
ATOM 588 O O . MET A 1 72 ? 15.926 -6.633 -16.999 1.00 95.25 72 MET A O 1
ATOM 592 N N . PRO A 1 73 ? 15.713 -8.335 -18.418 1.00 94.50 73 PRO A N 1
ATOM 593 C CA . PRO A 1 73 ? 16.844 -9.108 -17.875 1.00 94.50 73 PRO A CA 1
ATOM 594 C C . PRO A 1 73 ? 18.175 -8.363 -17.685 1.00 94.50 73 PRO A C 1
ATOM 596 O O . PRO A 1 73 ? 19.018 -8.803 -16.910 1.00 94.50 73 PRO A O 1
ATOM 599 N N . ASN A 1 74 ? 18.383 -7.237 -18.375 1.00 92.81 74 ASN A N 1
ATOM 600 C CA . ASN A 1 74 ? 19.626 -6.460 -18.321 1.00 92.81 74 ASN A CA 1
ATOM 601 C C . ASN A 1 74 ? 19.500 -5.158 -17.514 1.00 92.81 74 ASN A C 1
ATOM 603 O O . ASN A 1 74 ? 20.370 -4.288 -17.618 1.00 92.81 74 ASN A O 1
ATOM 607 N N . TRP A 1 75 ? 18.435 -4.995 -16.723 1.00 94.81 75 TRP A N 1
ATOM 608 C CA . TRP A 1 75 ? 18.143 -3.737 -16.034 1.00 94.81 75 TRP A CA 1
ATOM 609 C C . TRP A 1 75 ? 19.284 -3.257 -15.122 1.00 94.81 75 TRP A C 1
ATOM 611 O O . TRP A 1 75 ? 19.587 -2.064 -15.085 1.00 94.81 75 TRP A O 1
ATOM 621 N N . GLN A 1 76 ? 19.990 -4.181 -14.466 1.00 93.31 76 GLN A N 1
ATOM 622 C CA . GLN A 1 76 ? 21.117 -3.875 -13.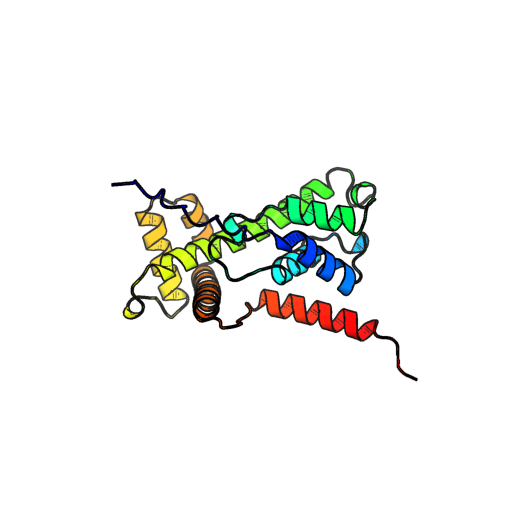575 1.00 93.31 76 GLN A CA 1
ATOM 623 C C . GLN A 1 76 ? 22.326 -3.272 -14.306 1.00 93.31 76 GLN A C 1
ATOM 625 O O . GLN A 1 76 ? 23.077 -2.492 -13.726 1.00 93.31 76 GLN A O 1
ATOM 630 N N . ALA A 1 77 ? 22.511 -3.590 -15.590 1.00 93.19 77 ALA A N 1
ATOM 631 C CA . ALA A 1 77 ? 23.638 -3.099 -16.385 1.00 93.19 77 ALA A CA 1
ATOM 632 C C . ALA A 1 77 ? 23.437 -1.658 -16.892 1.00 93.19 77 ALA A C 1
ATOM 634 O O . ALA A 1 77 ? 24.285 -1.112 -17.602 1.00 93.19 77 ALA A O 1
ATOM 635 N N . ARG A 1 78 ? 22.299 -1.029 -16.582 1.00 91.62 78 ARG A N 1
ATOM 636 C CA . ARG A 1 78 ? 21.997 0.333 -17.022 1.00 91.62 78 ARG A CA 1
ATOM 637 C C . ARG A 1 78 ? 22.790 1.344 -16.195 1.00 91.62 78 ARG A C 1
ATOM 639 O O . ARG A 1 78 ? 22.809 1.220 -14.974 1.00 91.62 78 ARG A O 1
ATOM 646 N N . PRO A 1 79 ? 23.326 2.419 -16.804 1.00 91.56 79 PRO A N 1
ATOM 647 C CA . PRO A 1 79 ? 24.082 3.434 -16.066 1.00 91.56 79 PRO A CA 1
ATOM 648 C C . PRO A 1 79 ? 23.344 4.019 -14.853 1.00 91.56 79 PRO A C 1
ATOM 650 O O . PRO A 1 79 ? 23.968 4.315 -13.845 1.00 91.56 79 PRO A O 1
ATOM 653 N N . ALA A 1 80 ? 22.013 4.147 -14.924 1.00 90.25 80 ALA A N 1
ATOM 654 C CA . ALA A 1 80 ? 21.194 4.635 -13.812 1.00 90.25 80 ALA A CA 1
ATOM 655 C C . ALA A 1 80 ? 21.098 3.657 -12.624 1.00 90.25 80 ALA A C 1
ATOM 657 O O . ALA A 1 80 ? 20.798 4.090 -11.515 1.00 90.25 80 ALA A O 1
ATOM 658 N N . MET A 1 81 ? 21.320 2.361 -12.861 1.00 94.06 81 MET A N 1
ATOM 659 C CA . MET A 1 81 ? 21.246 1.285 -11.863 1.00 94.06 81 MET A CA 1
ATOM 660 C C . MET A 1 81 ? 22.624 0.913 -11.304 1.00 94.06 81 MET A C 1
ATOM 662 O O . MET A 1 81 ? 22.717 0.402 -10.188 1.00 94.06 81 MET A O 1
ATOM 666 N N . MET A 1 82 ? 23.688 1.230 -12.043 1.00 91.38 82 MET A N 1
ATOM 667 C CA . MET A 1 82 ? 25.074 1.125 -11.590 1.00 91.38 82 MET A CA 1
ATOM 668 C C . MET A 1 82 ? 25.376 2.099 -10.436 1.00 91.38 82 MET A C 1
ATOM 670 O O . MET A 1 82 ? 24.578 2.981 -10.111 1.00 91.38 82 MET A O 1
ATOM 674 N N . ASP A 1 83 ? 26.533 1.923 -9.792 1.00 92.44 83 ASP A N 1
ATOM 675 C CA . ASP A 1 83 ? 27.043 2.806 -8.732 1.00 92.44 83 ASP A CA 1
ATOM 676 C C . ASP A 1 83 ? 26.001 3.096 -7.621 1.00 92.44 83 ASP A C 1
ATOM 678 O O . ASP A 1 83 ? 25.721 4.239 -7.230 1.00 92.44 83 ASP A O 1
ATOM 682 N N . GLY A 1 84 ? 25.364 2.021 -7.137 1.00 94.31 84 GLY A N 1
ATOM 683 C CA . GLY A 1 84 ? 24.352 2.048 -6.074 1.00 94.31 84 GLY A CA 1
ATOM 684 C C . GLY A 1 84 ? 22.976 2.566 -6.508 1.00 94.31 84 GLY A C 1
ATOM 685 O O . GLY A 1 84 ? 22.152 2.896 -5.658 1.00 94.31 84 GLY A O 1
ATOM 686 N N . GLY A 1 85 ? 22.718 2.702 -7.813 1.00 95.38 85 GLY A N 1
ATOM 687 C CA . GLY A 1 85 ? 21.412 3.107 -8.338 1.00 95.38 85 GLY A CA 1
ATOM 688 C C . GLY A 1 85 ? 20.294 2.136 -7.969 1.00 95.38 85 GLY A C 1
ATOM 689 O O . GLY A 1 85 ? 19.253 2.571 -7.477 1.00 95.38 85 GLY A O 1
ATOM 690 N N . ALA A 1 86 ? 20.545 0.834 -8.128 1.00 95.56 86 ALA A N 1
ATOM 691 C CA . ALA A 1 86 ? 19.621 -0.218 -7.713 1.00 95.56 86 ALA A CA 1
ATOM 692 C C . ALA A 1 86 ? 19.334 -0.164 -6.202 1.00 95.56 86 ALA A C 1
ATOM 694 O O . ALA A 1 86 ? 18.174 -0.125 -5.805 1.00 95.56 86 ALA A O 1
ATOM 695 N N . ASP A 1 87 ? 20.370 -0.055 -5.365 1.00 96.62 87 ASP A N 1
ATOM 696 C CA . ASP A 1 87 ? 20.207 0.016 -3.906 1.00 96.62 87 ASP A CA 1
ATOM 697 C C . ASP A 1 87 ? 19.337 1.208 -3.489 1.00 96.62 87 ASP A C 1
ATOM 699 O O . ASP A 1 87 ? 18.449 1.078 -2.649 1.00 96.62 87 ASP A O 1
ATOM 703 N N . ARG A 1 88 ? 19.545 2.378 -4.112 1.00 96.94 88 ARG A N 1
ATOM 704 C CA . ARG A 1 88 ? 18.706 3.563 -3.873 1.00 96.94 88 ARG A CA 1
ATOM 705 C C . ARG A 1 88 ? 17.259 3.329 -4.298 1.00 96.94 88 ARG A C 1
ATOM 707 O O . ARG A 1 88 ? 16.356 3.747 -3.583 1.00 96.94 88 ARG A O 1
ATOM 714 N N . LEU A 1 89 ? 17.035 2.676 -5.438 1.00 96.81 89 LEU A N 1
ATOM 715 C CA . LEU A 1 89 ? 15.694 2.354 -5.923 1.00 96.81 89 LEU A CA 1
ATOM 716 C C . LEU A 1 89 ? 14.952 1.457 -4.925 1.00 96.81 89 LEU A C 1
ATOM 718 O O . LEU A 1 89 ? 13.857 1.815 -4.496 1.00 96.81 89 LEU A O 1
ATOM 722 N N . PHE A 1 90 ? 15.557 0.340 -4.515 1.00 97.06 90 PHE A N 1
ATOM 723 C CA . PHE A 1 90 ? 14.932 -0.593 -3.573 1.00 97.06 90 PHE A CA 1
ATOM 724 C C . PHE A 1 90 ? 14.765 0.001 -2.178 1.00 97.06 90 PHE A C 1
ATOM 726 O O . PHE A 1 90 ? 13.729 -0.217 -1.562 1.00 97.06 90 PHE A O 1
ATOM 733 N N . HIS A 1 91 ? 15.692 0.848 -1.728 1.00 97.44 91 HIS A N 1
ATOM 734 C CA . HIS A 1 91 ? 15.526 1.584 -0.478 1.00 97.44 91 HIS A CA 1
ATOM 735 C C . HIS A 1 91 ? 14.284 2.493 -0.482 1.00 97.44 91 HIS A C 1
ATOM 737 O O . HIS A 1 91 ? 13.586 2.594 0.527 1.00 97.44 91 HIS A O 1
ATOM 743 N N . GLU A 1 92 ? 13.978 3.156 -1.601 1.00 97.94 92 GLU A N 1
ATOM 744 C CA . GLU A 1 92 ? 12.745 3.945 -1.716 1.00 97.94 92 GLU A CA 1
ATOM 745 C C . GLU A 1 92 ? 11.491 3.059 -1.773 1.00 97.94 92 GLU A C 1
ATOM 747 O O . GLU A 1 92 ? 10.460 3.427 -1.211 1.00 97.94 92 GLU A O 1
ATOM 752 N N . LEU A 1 93 ? 11.566 1.872 -2.385 1.00 97.69 93 LEU A N 1
ATOM 753 C CA . LEU A 1 93 ? 10.452 0.916 -2.373 1.00 97.69 93 LEU A CA 1
ATOM 754 C C . LEU A 1 93 ? 10.196 0.339 -0.981 1.00 97.69 93 LEU A C 1
ATOM 756 O O . LEU A 1 93 ? 9.040 0.253 -0.572 1.00 97.69 93 LEU A O 1
ATOM 760 N N . ASP A 1 94 ? 11.247 0.026 -0.225 1.00 97.56 94 ASP A N 1
ATOM 761 C CA . ASP A 1 94 ? 11.132 -0.419 1.164 1.00 97.56 94 ASP A CA 1
ATOM 762 C C . ASP A 1 94 ? 10.418 0.626 2.028 1.00 97.56 94 ASP A C 1
ATOM 764 O O . ASP A 1 94 ? 9.594 0.275 2.872 1.00 97.56 94 ASP A O 1
ATOM 768 N N . LYS A 1 95 ? 10.662 1.925 1.800 1.00 96.75 95 LYS A N 1
ATOM 769 C CA . LYS A 1 95 ? 9.919 2.992 2.493 1.00 96.75 95 LYS A CA 1
ATOM 770 C C . LYS A 1 95 ? 8.429 2.951 2.172 1.00 96.75 95 LYS A C 1
ATOM 772 O O . LYS A 1 95 ? 7.619 3.099 3.082 1.00 96.75 95 LYS A O 1
ATOM 777 N N . VAL A 1 96 ? 8.068 2.749 0.904 1.00 96.31 96 VAL A N 1
ATOM 778 C CA . VAL A 1 96 ? 6.663 2.647 0.475 1.00 96.31 96 VAL A CA 1
ATOM 779 C C . VAL A 1 96 ? 5.988 1.438 1.119 1.00 96.31 96 VAL A C 1
ATOM 781 O O . VAL A 1 96 ? 4.909 1.581 1.693 1.00 96.31 96 VAL A O 1
ATOM 784 N N . VAL A 1 97 ? 6.638 0.270 1.086 1.00 97.38 97 VAL A N 1
ATOM 785 C CA . VAL A 1 97 ? 6.132 -0.950 1.733 1.00 97.38 97 VAL A CA 1
ATOM 786 C C . VAL A 1 97 ? 5.984 -0.733 3.239 1.00 97.38 97 VAL A C 1
ATOM 788 O O . VAL A 1 97 ? 4.934 -1.048 3.791 1.00 97.38 97 VAL A O 1
ATOM 791 N N . ARG A 1 98 ? 6.969 -0.107 3.898 1.00 96.44 98 ARG A N 1
ATOM 792 C CA . ARG A 1 98 ? 6.912 0.213 5.332 1.00 96.44 98 ARG A CA 1
ATOM 793 C C . ARG A 1 98 ? 5.742 1.132 5.687 1.00 96.44 98 ARG A C 1
ATOM 795 O O . ARG A 1 98 ? 5.061 0.859 6.669 1.00 96.44 98 ARG A O 1
ATOM 802 N N . ILE A 1 99 ? 5.508 2.200 4.919 1.00 95.81 99 ILE A N 1
ATOM 803 C CA . ILE A 1 99 ? 4.368 3.113 5.132 1.00 95.81 99 ILE A CA 1
ATOM 804 C C . ILE A 1 99 ? 3.056 2.331 5.034 1.00 95.81 99 ILE A C 1
ATOM 806 O O . ILE A 1 99 ? 2.230 2.384 5.940 1.00 95.81 99 ILE A O 1
ATOM 810 N N . ASN A 1 100 ? 2.888 1.553 3.964 1.00 96.31 100 ASN A N 1
ATOM 811 C CA . ASN A 1 100 ? 1.668 0.786 3.752 1.00 96.31 100 ASN A CA 1
ATOM 812 C C . ASN A 1 100 ? 1.461 -0.305 4.824 1.00 96.31 100 ASN A C 1
ATOM 814 O O . ASN A 1 100 ? 0.333 -0.515 5.266 1.00 96.31 100 ASN A O 1
ATOM 818 N N . ALA A 1 101 ? 2.531 -0.961 5.282 1.00 97.25 101 ALA A N 1
ATOM 819 C CA . ALA A 1 101 ? 2.488 -1.938 6.371 1.00 97.25 101 ALA A CA 1
ATOM 820 C C . ALA A 1 101 ? 2.118 -1.297 7.715 1.00 97.25 101 ALA A C 1
ATOM 822 O O . ALA A 1 101 ? 1.390 -1.893 8.506 1.00 97.25 101 ALA A O 1
ATOM 823 N N . PHE A 1 102 ? 2.586 -0.073 7.965 1.00 97.50 102 PHE A N 1
ATOM 824 C CA . PHE A 1 102 ? 2.213 0.703 9.143 1.00 97.50 102 PHE A CA 1
ATOM 825 C C . PHE A 1 102 ? 0.720 1.075 9.126 1.00 97.50 102 PHE A C 1
ATOM 827 O O . PHE A 1 102 ? 0.012 0.833 10.106 1.00 97.50 102 PHE A O 1
ATOM 834 N N . ASP A 1 103 ? 0.215 1.586 7.999 1.00 97.12 103 ASP A N 1
ATOM 835 C CA . ASP A 1 103 ? -1.210 1.898 7.826 1.00 97.12 103 ASP A CA 1
ATOM 836 C C . ASP A 1 103 ? -2.090 0.644 7.993 1.00 97.12 103 ASP A C 1
ATOM 838 O O . ASP A 1 103 ? -3.130 0.684 8.657 1.00 97.12 103 ASP A O 1
ATOM 842 N N . GLU A 1 104 ? -1.650 -0.490 7.441 1.00 97.38 104 GLU A N 1
ATOM 843 C CA . GLU A 1 104 ? -2.305 -1.794 7.574 1.00 97.38 104 GLU A CA 1
ATOM 844 C C . GLU A 1 104 ? -2.327 -2.294 9.021 1.00 97.38 104 GLU A C 1
ATOM 846 O O . GLU A 1 104 ? -3.381 -2.702 9.511 1.00 97.38 104 GLU A O 1
ATOM 851 N N . ALA A 1 105 ? -1.211 -2.203 9.746 1.00 97.81 105 ALA A N 1
ATOM 852 C CA . ALA A 1 105 ? -1.152 -2.586 11.153 1.00 97.81 105 ALA A CA 1
ATOM 853 C C . ALA A 1 105 ? -2.105 -1.741 12.016 1.00 97.81 105 ALA A C 1
ATOM 855 O O . ALA A 1 105 ? -2.800 -2.273 12.888 1.00 97.81 105 ALA A O 1
ATOM 856 N N . ASN A 1 106 ? -2.200 -0.436 11.746 1.00 98.06 106 ASN A N 1
ATOM 857 C CA . ASN A 1 106 ? -3.159 0.442 12.417 1.00 98.06 106 ASN A CA 1
ATOM 858 C C . ASN A 1 106 ? -4.608 0.057 12.094 1.00 98.06 106 ASN A C 1
ATOM 860 O O . ASN A 1 106 ? -5.440 -0.028 13.002 1.00 98.06 106 ASN A O 1
ATOM 864 N N . ALA A 1 107 ? -4.909 -0.241 10.830 1.00 97.75 107 ALA A N 1
ATOM 865 C CA . ALA A 1 107 ? -6.221 -0.728 10.417 1.00 97.75 107 ALA A CA 1
ATOM 866 C C . ALA A 1 107 ? -6.583 -2.065 11.086 1.00 97.75 107 ALA A C 1
ATOM 868 O O . ALA A 1 107 ? -7.713 -2.240 11.546 1.00 97.75 107 ALA A O 1
ATOM 869 N N . GLU A 1 108 ? -5.631 -2.995 11.208 1.00 97.38 108 GLU A N 1
ATOM 870 C CA . GLU A 1 108 ? -5.811 -4.261 11.925 1.00 97.38 108 GLU A CA 1
ATOM 871 C C . GLU A 1 108 ? -6.167 -4.018 13.401 1.00 97.38 108 GLU A C 1
ATOM 873 O O . GLU A 1 108 ? -7.124 -4.621 13.900 1.00 97.38 108 GLU A O 1
ATOM 878 N N . MET A 1 109 ? -5.472 -3.095 14.080 1.00 97.50 109 MET A N 1
ATOM 879 C CA . MET A 1 109 ? -5.783 -2.715 15.465 1.00 97.50 109 MET A CA 1
ATOM 880 C C . MET A 1 109 ? -7.192 -2.129 15.605 1.00 97.50 109 MET A C 1
ATOM 882 O O . MET A 1 109 ? -7.934 -2.541 16.498 1.00 97.50 109 MET A O 1
ATOM 886 N N . LEU A 1 110 ? -7.596 -1.231 14.703 1.00 98.12 110 LEU A N 1
ATOM 887 C CA . LEU A 1 110 ? -8.957 -0.683 14.682 1.00 98.12 110 LEU A CA 1
ATOM 888 C C . LEU A 1 110 ? -10.006 -1.770 14.412 1.00 98.12 110 LEU A C 1
ATOM 890 O O . LEU A 1 110 ? -11.075 -1.780 15.024 1.00 98.12 110 LEU A O 1
ATOM 894 N N . SER A 1 111 ? -9.697 -2.728 13.534 1.00 96.75 111 SER A N 1
ATOM 895 C CA . SER A 1 111 ? -10.601 -3.832 13.199 1.00 96.75 111 SER A CA 1
ATOM 896 C C . SER A 1 111 ? -10.878 -4.764 14.386 1.00 96.75 111 SER A C 1
ATOM 898 O O . SER A 1 111 ? -11.919 -5.423 14.416 1.00 96.75 111 SER A O 1
ATOM 900 N N . ALA A 1 112 ? -9.980 -4.802 15.377 1.00 96.25 112 ALA A N 1
ATOM 901 C CA . ALA A 1 112 ? -10.144 -5.594 16.592 1.00 96.25 112 ALA A CA 1
ATOM 902 C C . ALA A 1 112 ? -11.155 -4.982 17.581 1.00 96.25 112 ALA A C 1
ATOM 904 O O . ALA A 1 112 ? -11.637 -5.684 18.471 1.00 96.25 112 ALA A O 1
ATOM 905 N N . LEU A 1 113 ? -11.509 -3.702 17.420 1.00 97.19 113 LEU A N 1
ATOM 906 C CA . LEU A 1 113 ? -12.534 -3.047 18.231 1.00 97.19 113 LEU A CA 1
ATOM 907 C C . LEU A 1 113 ? -13.945 -3.542 17.874 1.00 97.19 113 LEU A C 1
ATOM 909 O O . LEU A 1 113 ? -14.212 -3.857 16.702 1.00 97.19 113 LEU A O 1
ATOM 913 N N . PRO A 1 114 ? -14.892 -3.527 18.834 1.00 96.69 114 PRO A N 1
ATOM 914 C CA . PRO A 1 114 ? -16.315 -3.614 18.531 1.00 96.69 114 PRO A CA 1
ATOM 915 C C . PRO A 1 114 ? -16.725 -2.538 17.519 1.00 96.69 114 PRO A C 1
ATOM 917 O O . PRO A 1 114 ? -16.310 -1.389 17.635 1.00 96.69 114 PRO A O 1
ATOM 920 N N . VAL A 1 115 ? -17.583 -2.881 16.550 1.00 94.56 115 VAL A N 1
ATOM 921 C CA . VAL A 1 115 ? -17.998 -1.959 15.469 1.00 94.56 115 VAL A CA 1
ATOM 922 C C . VAL A 1 115 ? -18.519 -0.622 16.011 1.00 94.56 115 VAL A C 1
ATOM 924 O O . VAL A 1 115 ? -18.198 0.424 15.462 1.00 94.56 115 VAL A O 1
ATOM 927 N N . ALA A 1 116 ? -19.283 -0.650 17.107 1.00 95.44 116 ALA A N 1
ATOM 928 C CA . ALA A 1 116 ? -19.856 0.547 17.723 1.00 95.44 116 ALA A CA 1
ATOM 929 C C . ALA A 1 116 ? -18.817 1.480 18.378 1.00 95.44 116 ALA A C 1
ATOM 931 O O . ALA A 1 116 ? -19.125 2.638 18.637 1.00 95.44 116 ALA A O 1
ATOM 932 N N . GLU A 1 117 ? -17.610 0.982 18.652 1.00 96.19 117 GLU A N 1
ATOM 933 C CA . GLU A 1 117 ? -16.515 1.725 19.287 1.00 96.19 117 GLU A CA 1
ATOM 934 C C . GLU A 1 117 ? -15.459 2.186 18.276 1.00 96.19 117 GLU A C 1
ATOM 936 O O . GLU A 1 117 ? -14.544 2.929 18.634 1.00 96.19 117 GLU A O 1
ATOM 941 N N . ARG A 1 118 ? -15.564 1.757 17.010 1.00 97.44 118 ARG A N 1
ATOM 942 C CA . ARG A 1 118 ? -14.592 2.131 15.983 1.00 97.44 118 ARG A CA 1
ATOM 943 C C . ARG A 1 118 ? -14.680 3.632 15.698 1.00 97.44 118 ARG A C 1
ATOM 945 O O . ARG A 1 118 ? -15.778 4.146 15.467 1.00 97.44 118 ARG A O 1
ATOM 952 N N . PRO A 1 119 ? -13.541 4.343 15.674 1.00 97.94 119 PRO A N 1
ATOM 953 C CA . PRO A 1 119 ? -13.520 5.731 15.251 1.00 97.94 119 PRO A CA 1
ATOM 954 C C . PRO A 1 119 ? -13.969 5.833 13.790 1.00 97.94 119 PRO A C 1
ATOM 956 O O . PRO A 1 119 ? -13.625 4.996 12.961 1.00 97.94 119 PRO A O 1
ATOM 959 N N . THR A 1 120 ? -14.743 6.868 13.480 1.00 96.56 120 THR A N 1
ATOM 960 C CA . THR A 1 120 ? -15.300 7.108 12.135 1.00 96.56 120 THR A CA 1
ATOM 961 C C . THR A 1 120 ? -14.753 8.373 11.484 1.00 96.56 120 THR A C 1
ATOM 963 O O . THR A 1 120 ? -15.092 8.678 10.344 1.00 96.56 120 THR A O 1
ATOM 966 N N . THR A 1 121 ? -13.902 9.116 12.196 1.00 98.12 121 THR A N 1
ATOM 967 C CA . THR A 1 121 ? -13.225 10.308 11.684 1.00 98.12 121 THR A CA 1
ATOM 968 C C . THR A 1 121 ? -11.708 10.137 11.761 1.00 98.12 121 THR A C 1
ATOM 970 O O . THR A 1 121 ? -11.224 9.482 12.692 1.00 98.12 121 THR A O 1
ATOM 973 N N . PRO A 1 122 ? -10.943 10.759 10.843 1.00 98.25 122 PRO A N 1
ATOM 974 C CA . PRO A 1 122 ? -9.481 10.707 10.866 1.00 98.25 122 PRO A CA 1
ATOM 975 C C . PRO A 1 122 ? -8.869 11.140 12.207 1.00 98.25 122 PRO A C 1
ATOM 977 O O . PRO A 1 122 ? -8.025 10.441 12.757 1.00 98.25 122 PRO A O 1
ATOM 980 N N . SER A 1 123 ? -9.356 12.234 12.798 1.00 98.38 123 SER A N 1
ATOM 981 C CA . SER A 1 123 ? -8.847 12.749 14.076 1.00 98.38 123 SER A CA 1
ATOM 982 C C . SER A 1 123 ? -9.125 11.819 15.262 1.00 98.38 123 SER A C 1
ATOM 984 O O . SER A 1 123 ? -8.259 11.618 16.119 1.00 98.38 123 SER A O 1
ATOM 986 N N . ALA A 1 124 ? -10.311 11.201 15.313 1.00 98.50 124 ALA A N 1
ATOM 987 C CA . ALA A 1 124 ? -10.641 10.219 16.344 1.00 98.50 124 ALA A CA 1
ATOM 988 C C . ALA A 1 124 ? -9.807 8.942 16.175 1.00 98.50 124 ALA A C 1
ATOM 990 O O . ALA A 1 124 ? -9.323 8.397 17.165 1.00 98.50 124 ALA A O 1
ATOM 991 N N . ALA A 1 125 ? -9.595 8.499 14.931 1.00 98.62 125 ALA A N 1
ATOM 992 C CA . ALA A 1 125 ? -8.750 7.351 14.629 1.00 98.62 125 ALA A CA 1
ATOM 993 C C . ALA A 1 125 ? -7.300 7.607 15.036 1.00 98.62 125 ALA A C 1
ATOM 995 O O . ALA A 1 125 ? -6.729 6.796 15.755 1.00 98.62 125 ALA A O 1
ATOM 996 N N . PHE A 1 126 ? -6.733 8.759 14.679 1.00 98.62 126 PHE A N 1
ATOM 997 C CA . PHE A 1 126 ? -5.379 9.134 15.079 1.00 98.62 126 PHE A CA 1
ATOM 998 C C . PHE A 1 126 ? -5.221 9.227 16.605 1.00 98.62 126 PHE A C 1
ATOM 1000 O O . PHE A 1 126 ? -4.261 8.697 17.171 1.00 98.62 126 PHE A O 1
ATOM 1007 N N . THR A 1 127 ? -6.191 9.839 17.293 1.00 98.50 127 THR A N 1
ATOM 1008 C CA . THR A 1 127 ? -6.199 9.915 18.764 1.00 98.50 127 THR A CA 1
ATOM 1009 C C . THR A 1 127 ? -6.205 8.519 19.386 1.00 98.50 127 THR A C 1
ATOM 1011 O O . THR A 1 127 ? -5.454 8.250 20.319 1.00 98.50 127 THR A O 1
ATOM 1014 N N . TRP A 1 128 ? -7.026 7.613 18.853 1.00 98.56 128 TRP A N 1
ATOM 1015 C CA . TRP A 1 128 ? -7.087 6.240 19.340 1.00 98.56 128 TRP A CA 1
ATOM 1016 C C . TRP A 1 128 ? -5.791 5.469 19.043 1.00 98.56 128 TRP A C 1
ATOM 1018 O O . TRP A 1 128 ? -5.239 4.844 19.945 1.00 98.56 128 TRP A O 1
ATOM 1028 N N . ILE A 1 129 ? -5.272 5.556 17.811 1.00 98.56 129 ILE A N 1
ATOM 1029 C CA . ILE A 1 129 ? -4.046 4.873 17.366 1.00 98.56 129 ILE A CA 1
ATOM 1030 C C . ILE A 1 129 ? -2.865 5.287 18.240 1.00 98.56 129 ILE A C 1
ATOM 1032 O O . ILE A 1 129 ? -2.159 4.432 18.762 1.00 98.56 129 ILE A O 1
ATOM 1036 N N . THR A 1 130 ? -2.658 6.586 18.446 1.00 98.31 130 THR A N 1
ATOM 1037 C CA . THR A 1 130 ? -1.528 7.079 19.248 1.00 98.31 130 THR A CA 1
ATOM 1038 C C . THR A 1 130 ? -1.604 6.613 20.701 1.00 98.31 130 THR A C 1
ATOM 1040 O O . THR A 1 130 ? -0.595 6.155 21.236 1.00 98.31 130 THR A O 1
ATOM 1043 N N . ALA A 1 131 ? -2.793 6.645 21.312 1.00 98.12 131 ALA A N 1
ATOM 1044 C CA . ALA A 1 131 ? -3.009 6.117 22.657 1.00 98.12 131 ALA A CA 1
ATOM 1045 C C . ALA A 1 131 ? -2.750 4.602 22.735 1.00 98.12 131 ALA A C 1
ATOM 1047 O O . ALA A 1 131 ? -2.166 4.120 23.706 1.00 98.12 131 ALA A O 1
ATOM 1048 N N . GLU A 1 132 ? -3.147 3.843 21.712 1.00 98.19 132 GLU A N 1
ATOM 1049 C CA . GLU A 1 132 ? -2.927 2.397 21.656 1.00 98.19 132 GLU A CA 1
ATOM 1050 C C . GLU A 1 132 ? -1.448 2.040 21.439 1.00 98.19 132 GLU A C 1
ATOM 1052 O O . GLU A 1 132 ? -0.932 1.138 22.104 1.00 98.19 132 GLU A O 1
ATOM 1057 N N . LEU A 1 133 ? -0.741 2.761 20.562 1.00 98.00 133 LEU A N 1
ATOM 1058 C CA . LEU A 1 133 ? 0.702 2.601 20.350 1.00 98.00 133 LEU A CA 1
ATOM 1059 C C . LEU A 1 133 ? 1.485 2.906 21.634 1.00 98.00 133 LEU A C 1
ATOM 1061 O O . LEU A 1 133 ? 2.357 2.126 22.023 1.00 98.00 133 LEU A O 1
ATOM 1065 N N . GLU A 1 134 ? 1.126 3.984 22.338 1.00 98.06 134 GLU A N 1
ATOM 1066 C CA . GLU A 1 134 ? 1.707 4.333 23.637 1.00 98.06 134 GLU A CA 1
ATOM 1067 C C . GLU A 1 134 ? 1.435 3.245 24.684 1.00 98.06 134 GLU A C 1
ATOM 1069 O O . GLU A 1 134 ? 2.362 2.767 25.341 1.00 98.06 134 GLU A O 1
ATOM 1074 N N . ARG A 1 135 ? 0.188 2.765 24.784 1.00 98.00 135 ARG A N 1
ATOM 1075 C CA . ARG A 1 135 ? -0.198 1.683 25.704 1.00 98.00 135 ARG A CA 1
ATOM 1076 C C . ARG A 1 135 ? 0.575 0.385 25.443 1.00 98.00 135 ARG A C 1
ATOM 1078 O O . ARG A 1 135 ? 0.847 -0.360 26.386 1.00 98.00 135 ARG A O 1
ATOM 1085 N N . LYS A 1 136 ? 0.910 0.092 24.183 1.00 97.38 136 LYS A N 1
ATOM 1086 C CA . LYS A 1 136 ? 1.705 -1.083 23.782 1.00 97.38 136 LYS A CA 1
ATOM 1087 C C . LYS A 1 136 ? 3.219 -0.874 23.886 1.00 97.38 136 LYS A C 1
ATOM 1089 O O . LYS A 1 136 ? 3.955 -1.842 23.722 1.00 97.38 136 LYS A O 1
ATOM 1094 N N . GLY A 1 137 ? 3.687 0.346 24.157 1.00 97.38 137 GLY A N 1
ATOM 1095 C CA . GLY A 1 137 ? 5.114 0.673 24.183 1.00 97.38 137 GLY A CA 1
ATOM 1096 C C . GLY A 1 137 ? 5.782 0.640 22.802 1.00 97.38 137 GLY A C 1
ATOM 1097 O O . GLY A 1 137 ? 6.987 0.416 22.716 1.00 97.38 137 GLY A O 1
ATOM 1098 N N . LEU A 1 138 ? 5.016 0.835 21.723 1.00 96.88 138 LEU A N 1
ATOM 1099 C CA . LEU A 1 138 ? 5.516 0.843 20.345 1.00 96.88 138 LEU A CA 1
ATOM 1100 C C . LEU A 1 138 ? 6.049 2.238 19.984 1.00 96.88 138 LEU A C 1
ATOM 1102 O O . LEU A 1 138 ? 5.429 2.993 19.238 1.00 96.88 138 LEU A O 1
ATOM 1106 N N . THR A 1 139 ? 7.190 2.605 20.574 1.00 96.25 139 THR A N 1
ATOM 1107 C CA . THR A 1 139 ? 7.743 3.969 20.494 1.00 96.25 139 THR A CA 1
ATOM 1108 C C . THR A 1 139 ? 8.091 4.397 19.069 1.00 96.25 139 THR A C 1
ATOM 1110 O O . THR A 1 139 ? 7.775 5.521 18.693 1.00 96.25 139 THR A O 1
ATOM 1113 N N . GLU A 1 140 ? 8.695 3.518 18.265 1.00 96.06 140 GLU A N 1
ATOM 1114 C CA . GLU A 1 140 ? 9.071 3.843 16.879 1.00 96.06 140 GLU A CA 1
ATOM 1115 C C . GLU A 1 140 ? 7.839 4.120 16.007 1.00 96.06 140 GLU A C 1
ATOM 1117 O O . GLU A 1 140 ? 7.801 5.107 15.276 1.00 96.06 140 GLU A O 1
ATOM 1122 N N . ASP A 1 141 ? 6.800 3.295 16.142 1.00 96.44 141 ASP A N 1
ATOM 1123 C CA . ASP A 1 141 ? 5.523 3.466 15.443 1.00 96.44 141 ASP A CA 1
ATOM 1124 C C . ASP A 1 141 ? 4.805 4.745 15.891 1.00 96.44 141 ASP A C 1
ATOM 1126 O O . ASP A 1 141 ? 4.211 5.455 15.081 1.00 96.44 141 ASP A O 1
ATOM 1130 N N . LEU A 1 142 ? 4.890 5.087 17.179 1.00 96.69 142 LEU A N 1
ATOM 1131 C CA . LEU A 1 142 ? 4.332 6.328 17.712 1.00 96.69 142 LEU A CA 1
ATOM 1132 C C . LEU A 1 142 ? 5.060 7.567 17.166 1.00 96.69 142 LEU A C 1
ATOM 1134 O O . LEU A 1 142 ? 4.417 8.556 16.810 1.00 96.69 142 LEU A O 1
ATOM 1138 N N . GLU A 1 143 ? 6.391 7.534 17.101 1.00 96.62 143 GLU A N 1
ATOM 1139 C CA . GLU A 1 143 ? 7.198 8.597 16.492 1.00 96.62 143 GLU A CA 1
ATOM 1140 C C . GLU A 1 143 ? 6.922 8.733 14.996 1.00 96.62 143 GLU A C 1
ATOM 1142 O O . GLU A 1 143 ? 6.884 9.852 14.486 1.00 96.62 143 GLU A O 1
ATOM 1147 N N . PHE A 1 144 ? 6.659 7.617 14.319 1.00 94.88 144 PHE A N 1
ATOM 1148 C CA . PHE A 1 144 ? 6.269 7.593 12.916 1.00 94.88 144 PHE A CA 1
ATOM 1149 C C . PHE A 1 144 ? 4.860 8.163 12.681 1.00 94.88 144 PHE A C 1
ATOM 1151 O O . PHE A 1 144 ? 4.657 8.921 11.738 1.00 94.88 144 PHE A O 1
ATOM 1158 N N . ALA A 1 145 ? 3.897 7.872 13.563 1.00 95.56 145 ALA A N 1
ATOM 1159 C CA . ALA A 1 145 ? 2.517 8.351 13.452 1.00 95.56 145 ALA A CA 1
ATOM 1160 C C . ALA A 1 145 ? 2.388 9.877 13.606 1.00 95.56 145 ALA A C 1
ATOM 1162 O O . ALA A 1 145 ? 1.560 10.520 12.960 1.00 95.56 145 ALA A O 1
ATOM 1163 N N . ARG A 1 146 ? 3.161 10.459 14.532 1.00 94.06 146 ARG A N 1
ATOM 1164 C CA . ARG A 1 146 ? 2.966 11.835 15.021 1.00 94.06 146 ARG A CA 1
ATOM 1165 C C . ARG A 1 146 ? 3.074 12.922 13.944 1.00 94.06 146 ARG A C 1
ATOM 1167 O O . ARG A 1 146 ? 2.223 13.810 13.966 1.00 94.06 146 ARG A O 1
ATOM 1174 N N . PRO A 1 147 ? 4.065 12.900 13.032 1.00 95.75 147 PRO A N 1
ATOM 1175 C CA . PRO A 1 147 ? 4.170 13.895 11.967 1.00 95.75 147 PRO A CA 1
ATOM 1176 C C . PRO A 1 147 ? 2.968 13.913 11.015 1.00 95.75 147 PRO A C 1
ATOM 1178 O O . PRO A 1 147 ? 2.620 14.980 10.515 1.00 95.75 147 PRO A O 1
ATOM 1181 N N . ASP A 1 148 ? 2.331 12.760 10.792 1.00 91.50 148 ASP A N 1
ATOM 1182 C CA . ASP A 1 148 ? 1.200 12.627 9.867 1.00 91.50 148 ASP A CA 1
ATOM 1183 C C . ASP A 1 148 ? -0.128 13.094 10.478 1.00 91.50 148 ASP A C 1
ATOM 1185 O O . ASP A 1 148 ? -1.021 13.544 9.754 1.00 91.50 148 ASP A O 1
ATOM 1189 N N . GLY A 1 149 ? -0.267 13.028 11.806 1.00 95.19 149 GLY A N 1
ATOM 1190 C CA . GLY A 1 149 ? -1.463 13.499 12.502 1.00 95.19 149 GLY A CA 1
ATOM 1191 C C . GLY A 1 149 ? -2.735 12.828 11.977 1.00 95.19 149 GLY A C 1
ATOM 1192 O O . GLY A 1 149 ? -2.782 11.614 11.776 1.00 95.19 149 GLY A O 1
ATOM 1193 N N . ASP A 1 150 ? -3.758 13.628 11.680 1.00 96.44 150 ASP A N 1
ATOM 1194 C CA . ASP A 1 150 ? -5.036 13.147 11.141 1.00 96.44 150 ASP A CA 1
ATOM 1195 C C . ASP A 1 150 ? -4.879 12.293 9.870 1.00 96.44 150 ASP A C 1
ATOM 1197 O O . ASP A 1 150 ? -5.683 11.390 9.648 1.00 96.44 150 ASP A O 1
ATOM 1201 N N . ARG A 1 151 ? -3.827 12.505 9.063 1.00 96.12 151 ARG A N 1
ATOM 1202 C CA . ARG A 1 151 ? -3.562 11.699 7.860 1.00 96.12 151 ARG A CA 1
ATOM 1203 C C . ARG A 1 151 ? -3.263 10.235 8.195 1.00 96.12 151 ARG A C 1
ATOM 1205 O O . ARG A 1 151 ? -3.682 9.357 7.450 1.00 96.12 151 ARG A O 1
ATOM 1212 N N . CYS A 1 152 ? -2.604 9.960 9.321 1.00 97.19 152 CYS A N 1
ATOM 1213 C CA . CYS A 1 152 ? -2.398 8.591 9.807 1.00 97.19 152 CYS A CA 1
ATOM 1214 C C . CYS A 1 152 ? -3.749 7.918 10.113 1.00 97.19 152 CYS A C 1
ATOM 1216 O O . CYS A 1 152 ? -4.006 6.788 9.696 1.00 97.19 152 CYS A O 1
ATOM 1218 N N . GLY A 1 153 ? -4.665 8.649 10.759 1.00 97.75 153 GLY A N 1
ATOM 1219 C CA . GLY A 1 153 ? -6.024 8.170 11.008 1.00 97.75 153 GLY A CA 1
ATOM 1220 C C . GLY A 1 153 ? -6.831 7.945 9.726 1.00 97.75 153 GLY A C 1
ATOM 1221 O O . GLY A 1 153 ? -7.496 6.922 9.598 1.00 97.75 153 GLY A O 1
ATOM 1222 N N . GLU A 1 154 ? -6.748 8.862 8.759 1.00 97.12 154 GLU A N 1
ATOM 1223 C CA . GLU A 1 154 ? -7.378 8.721 7.437 1.00 97.12 154 GLU A CA 1
ATOM 1224 C C . GLU A 1 154 ? -6.908 7.443 6.729 1.00 97.12 154 GLU A C 1
ATOM 1226 O O . GLU A 1 154 ? -7.732 6.640 6.295 1.00 97.12 154 GLU A O 1
ATOM 1231 N N . LYS A 1 155 ? -5.591 7.208 6.667 1.00 95.88 155 LYS A N 1
ATOM 1232 C CA . LYS A 1 155 ? -5.028 6.040 5.977 1.00 95.88 155 LYS A CA 1
ATOM 1233 C C . LYS A 1 155 ? -5.406 4.720 6.634 1.00 95.88 155 LYS A C 1
ATOM 1235 O O . LYS A 1 155 ? -5.768 3.778 5.928 1.00 95.88 155 LYS A O 1
ATOM 1240 N N . ALA A 1 156 ? -5.403 4.662 7.963 1.00 97.12 156 ALA A N 1
ATOM 1241 C CA . ALA A 1 156 ? -5.862 3.483 8.689 1.00 97.12 156 ALA A CA 1
ATOM 1242 C C . ALA A 1 156 ? -7.354 3.192 8.434 1.00 97.12 156 ALA A C 1
ATOM 1244 O O . ALA A 1 156 ? -7.736 2.031 8.282 1.00 97.12 156 ALA A O 1
ATOM 1245 N N . LEU A 1 157 ? -8.203 4.225 8.346 1.00 96.94 157 LEU A N 1
ATOM 1246 C CA . LEU A 1 157 ? -9.628 4.063 8.033 1.00 96.94 157 LEU A CA 1
ATOM 1247 C C . LEU A 1 157 ? -9.864 3.607 6.586 1.00 96.94 157 LEU A C 1
ATOM 1249 O O . LEU A 1 157 ? -10.689 2.718 6.368 1.00 96.94 157 LEU A O 1
ATOM 1253 N N . ASP A 1 158 ? -9.119 4.147 5.617 1.00 94.94 158 ASP A N 1
ATOM 1254 C CA . ASP A 1 158 ? -9.170 3.707 4.216 1.00 94.94 158 ASP A CA 1
ATOM 1255 C C . ASP A 1 158 ? -8.840 2.209 4.093 1.00 94.94 158 ASP A C 1
ATOM 1257 O O . ASP A 1 158 ? -9.554 1.452 3.425 1.00 94.94 158 ASP A O 1
ATOM 1261 N N . VAL A 1 159 ? -7.767 1.758 4.756 1.00 95.56 159 VAL A N 1
ATOM 1262 C CA . VAL A 1 159 ? -7.360 0.344 4.739 1.00 95.56 159 VAL A CA 1
ATOM 1263 C C . VAL A 1 159 ? -8.374 -0.524 5.485 1.00 95.56 159 VAL A C 1
ATOM 1265 O O . VAL A 1 159 ? -8.756 -1.577 4.977 1.00 95.56 159 VAL A O 1
ATOM 1268 N N . LEU A 1 160 ? -8.877 -0.077 6.641 1.00 96.00 160 LEU A N 1
ATOM 1269 C CA . LEU A 1 160 ? -9.914 -0.788 7.391 1.00 96.00 160 LEU A CA 1
ATOM 1270 C C . LEU A 1 160 ? -11.157 -1.036 6.530 1.00 96.00 160 LEU A C 1
ATOM 1272 O O . LEU A 1 160 ? -11.655 -2.161 6.490 1.00 96.00 160 LEU A O 1
ATOM 1276 N N . TYR A 1 161 ? -11.625 -0.013 5.811 1.00 94.50 161 TYR A N 1
ATOM 1277 C CA . TYR A 1 161 ? -12.760 -0.137 4.902 1.00 94.50 161 TYR A CA 1
ATOM 1278 C C . TYR A 1 161 ? -12.504 -1.195 3.818 1.00 94.50 161 TYR A C 1
ATOM 1280 O O . TYR A 1 161 ? -13.335 -2.082 3.618 1.00 94.50 161 TYR A O 1
ATOM 1288 N N . CYS A 1 162 ? -11.326 -1.174 3.185 1.00 94.25 162 CYS A N 1
ATOM 1289 C CA . CYS A 1 162 ? -10.950 -2.173 2.180 1.00 94.25 162 CYS A CA 1
ATOM 1290 C C . CYS A 1 162 ? -10.938 -3.600 2.759 1.00 94.25 162 CYS A C 1
ATOM 1292 O O . CYS A 1 162 ? -11.489 -4.518 2.150 1.00 94.25 162 CYS A O 1
ATOM 1294 N N . LEU A 1 163 ? -10.357 -3.788 3.949 1.00 93.88 163 LEU A N 1
ATOM 1295 C CA . LEU A 1 163 ? -10.304 -5.087 4.629 1.00 93.88 163 LEU A CA 1
ATOM 1296 C C . LEU A 1 163 ? -11.701 -5.601 5.013 1.00 93.88 163 LEU A C 1
ATOM 1298 O O . LEU A 1 163 ? -11.968 -6.802 4.938 1.00 93.88 163 LEU A O 1
ATOM 1302 N N . GLU A 1 164 ? -12.601 -4.723 5.455 1.00 93.81 164 GLU A N 1
ATOM 1303 C CA . GLU A 1 164 ? -13.973 -5.096 5.813 1.00 93.81 164 GLU A CA 1
ATOM 1304 C C . GLU A 1 164 ? -14.806 -5.502 4.599 1.00 93.81 164 GLU A C 1
ATOM 1306 O O . GLU A 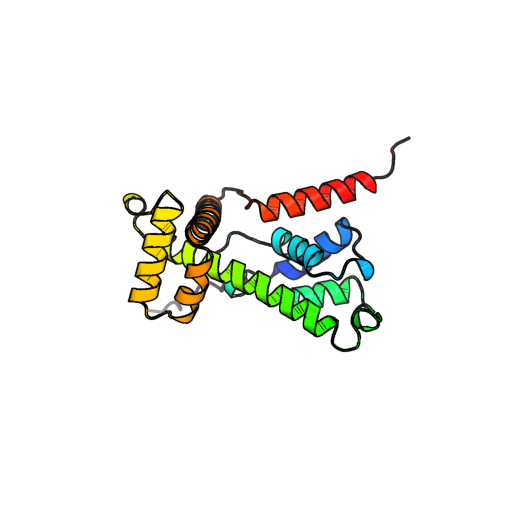1 164 ? -15.526 -6.502 4.656 1.00 93.81 164 GLU A O 1
ATOM 1311 N N . GLU A 1 165 ? -14.693 -4.761 3.502 1.00 93.69 165 GLU A N 1
ATOM 1312 C CA . GLU A 1 165 ? -15.402 -5.074 2.264 1.00 93.69 165 GLU A CA 1
ATOM 1313 C C . GLU A 1 165 ? -14.884 -6.374 1.646 1.00 93.69 165 GLU A C 1
ATOM 1315 O O . GLU A 1 165 ? -15.685 -7.242 1.292 1.00 93.69 165 GLU A O 1
ATOM 1320 N N . ALA A 1 166 ? -13.566 -6.591 1.649 1.00 91.69 166 ALA A N 1
ATOM 1321 C CA . ALA A 1 166 ? -12.969 -7.851 1.213 1.00 91.69 166 ALA A CA 1
ATOM 1322 C C . ALA A 1 166 ? -13.477 -9.052 2.031 1.00 91.69 166 ALA A C 1
ATOM 1324 O O . ALA A 1 166 ? -13.849 -10.081 1.465 1.00 91.69 166 ALA A O 1
ATOM 1325 N N . LYS A 1 167 ? -13.596 -8.913 3.363 1.00 90.56 167 LYS A N 1
ATOM 1326 C CA . LYS A 1 167 ? -14.179 -9.953 4.238 1.00 90.56 167 LYS A CA 1
ATOM 1327 C C . LYS A 1 167 ? -15.638 -10.279 3.900 1.00 90.56 167 LYS A C 1
ATOM 1329 O O . LYS A 1 167 ? -16.079 -11.398 4.153 1.00 90.56 167 LYS A O 1
ATOM 1334 N N . ARG A 1 168 ? -16.391 -9.328 3.339 1.00 92.06 168 ARG A N 1
ATOM 1335 C CA . ARG A 1 168 ? -17.779 -9.520 2.873 1.00 92.06 168 ARG A CA 1
ATOM 1336 C C . ARG A 1 168 ? -17.857 -10.107 1.457 1.00 92.06 168 ARG A C 1
ATOM 1338 O O . ARG A 1 168 ? -18.959 -10.339 0.968 1.00 92.06 168 ARG A O 1
ATOM 1345 N N . GLY A 1 169 ? -16.718 -10.349 0.805 1.00 89.81 169 GLY A N 1
ATOM 1346 C CA . GLY A 1 169 ? -16.647 -10.735 -0.606 1.00 89.81 169 GLY A CA 1
ATOM 1347 C C . GLY A 1 169 ? -16.885 -9.567 -1.569 1.00 89.81 169 GLY A C 1
ATOM 1348 O O . GLY A 1 169 ? -17.114 -9.795 -2.756 1.00 89.81 169 GLY A O 1
ATOM 1349 N N . GLY A 1 170 ? -16.867 -8.330 -1.066 1.00 84.81 170 GLY A N 1
ATOM 1350 C CA . GLY A 1 170 ? -16.919 -7.117 -1.870 1.00 84.81 170 GLY A CA 1
ATOM 1351 C C . GLY A 1 170 ? -15.574 -6.824 -2.532 1.00 84.81 170 GLY A C 1
ATOM 1352 O O . GLY A 1 170 ? -14.518 -7.232 -2.051 1.00 84.81 170 GLY A O 1
ATOM 1353 N N . VAL A 1 171 ? -15.621 -6.091 -3.644 1.00 81.00 171 VAL A N 1
ATOM 1354 C CA . VAL A 1 171 ? -14.429 -5.575 -4.323 1.00 81.00 171 VAL A CA 1
ATOM 1355 C C . VAL A 1 171 ? -14.405 -4.071 -4.114 1.00 81.00 171 VAL A C 1
ATOM 1357 O O . VAL A 1 171 ? -15.202 -3.344 -4.706 1.00 81.00 171 VAL A O 1
ATOM 1360 N N . VAL A 1 172 ? -13.502 -3.619 -3.249 1.00 81.25 172 VAL A N 1
ATOM 1361 C CA . VAL A 1 172 ? -13.229 -2.203 -3.015 1.00 81.25 172 VAL A CA 1
ATOM 1362 C C . VAL A 1 172 ? -11.746 -1.957 -3.203 1.00 81.25 172 VAL A C 1
ATOM 1364 O O . VAL A 1 172 ? -10.906 -2.755 -2.791 1.00 81.25 172 VAL A O 1
ATOM 1367 N N . GLU A 1 173 ? -11.441 -0.845 -3.855 1.00 83.69 173 GLU A N 1
ATOM 1368 C CA . GLU A 1 173 ? -10.085 -0.446 -4.190 1.00 83.69 173 GLU A CA 1
ATOM 1369 C C . GLU A 1 173 ? -9.721 0.812 -3.414 1.00 83.69 173 GLU A C 1
ATOM 1371 O O . GLU A 1 173 ? -10.484 1.780 -3.378 1.00 83.69 173 GLU A O 1
ATOM 1376 N N . ARG A 1 174 ? -8.522 0.821 -2.829 1.00 87.12 174 ARG A N 1
ATOM 1377 C CA . ARG A 1 174 ? -7.943 2.047 -2.282 1.00 87.12 174 ARG A CA 1
ATOM 1378 C C . ARG A 1 174 ? -7.632 3.025 -3.415 1.00 87.12 174 ARG A C 1
ATOM 1380 O O . ARG A 1 174 ? -7.320 2.614 -4.534 1.00 87.12 174 ARG A O 1
ATOM 1387 N N . THR A 1 175 ? -7.621 4.320 -3.108 1.00 87.44 175 THR A N 1
ATOM 1388 C CA . THR A 1 175 ? -7.338 5.390 -4.082 1.00 87.44 175 THR A CA 1
ATOM 1389 C C . THR A 1 175 ? -6.071 5.133 -4.903 1.00 87.44 175 THR A C 1
ATOM 1391 O O . THR A 1 175 ? -6.081 5.306 -6.119 1.00 87.44 175 THR A O 1
ATOM 1394 N N . SER A 1 176 ? -4.989 4.668 -4.275 1.00 89.38 176 SER A N 1
ATOM 1395 C CA . SER A 1 176 ? -3.732 4.364 -4.970 1.00 89.38 176 SER A CA 1
ATOM 1396 C C . SER A 1 176 ? -3.866 3.223 -5.988 1.00 89.38 176 SER A C 1
ATOM 1398 O O . SER A 1 176 ? -3.342 3.330 -7.096 1.00 89.38 176 SER A O 1
ATOM 1400 N N . THR A 1 177 ? -4.626 2.171 -5.666 1.00 93.12 177 THR A N 1
ATOM 1401 C CA . THR A 1 177 ? -4.921 1.069 -6.595 1.00 93.12 177 THR A CA 1
ATOM 1402 C C . THR A 1 177 ? -5.755 1.557 -7.779 1.00 93.12 177 THR A C 1
ATOM 1404 O O . THR A 1 177 ? -5.452 1.205 -8.919 1.00 93.12 177 THR A O 1
ATOM 1407 N N . ILE A 1 178 ? -6.740 2.433 -7.543 1.00 93.19 178 ILE A N 1
ATOM 1408 C CA . ILE A 1 178 ? -7.533 3.059 -8.616 1.00 93.19 178 ILE A CA 1
ATOM 1409 C C . ILE A 1 178 ? -6.620 3.851 -9.561 1.00 93.19 178 ILE A C 1
ATOM 1411 O O . ILE A 1 178 ? -6.735 3.734 -10.781 1.00 93.19 178 ILE A O 1
ATOM 1415 N N . VAL A 1 179 ? -5.683 4.635 -9.017 1.00 95.56 179 VAL A N 1
ATOM 1416 C CA . VAL A 1 179 ? -4.719 5.411 -9.816 1.00 95.56 179 VAL A CA 1
ATOM 1417 C C . VAL A 1 179 ? -3.823 4.495 -10.652 1.00 95.56 179 VAL A C 1
ATOM 1419 O O . VAL A 1 179 ? -3.632 4.762 -11.839 1.00 95.56 179 VAL A O 1
ATOM 1422 N N . ALA A 1 180 ? -3.313 3.403 -10.077 1.00 97.06 180 ALA A N 1
ATOM 1423 C CA . ALA A 1 180 ? -2.494 2.439 -10.808 1.00 97.06 180 ALA A CA 1
ATOM 1424 C C . ALA A 1 180 ? -3.272 1.771 -11.956 1.00 97.06 180 ALA A C 1
ATOM 1426 O O . ALA A 1 180 ? -2.781 1.694 -13.084 1.00 97.06 180 ALA A O 1
ATOM 1427 N N . LYS A 1 181 ? -4.526 1.367 -11.717 1.00 96.06 181 LYS A N 1
ATOM 1428 C CA . LYS A 1 181 ? -5.405 0.816 -12.762 1.00 96.06 181 LYS A CA 1
ATOM 1429 C C . LYS 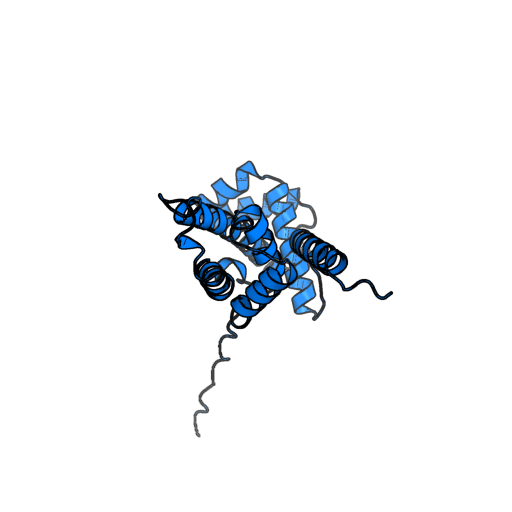A 1 181 ? -5.700 1.831 -13.860 1.00 96.06 181 LYS A C 1
ATOM 1431 O O . LYS A 1 181 ? -5.555 1.514 -15.037 1.00 96.06 181 LYS A O 1
ATOM 1436 N N . ALA A 1 182 ? -6.027 3.068 -13.491 1.00 96.75 182 ALA A N 1
ATOM 1437 C CA . ALA A 1 182 ? -6.279 4.138 -14.449 1.00 96.75 182 ALA A CA 1
ATOM 1438 C C . ALA A 1 182 ? -5.045 4.447 -15.314 1.00 96.75 182 ALA A C 1
ATOM 1440 O O . ALA A 1 182 ? -5.183 4.683 -16.516 1.00 96.75 182 ALA A O 1
ATOM 1441 N N . TYR A 1 183 ? -3.843 4.418 -14.728 1.00 97.31 183 TYR A N 1
ATOM 1442 C CA . TYR A 1 183 ? -2.593 4.552 -15.473 1.00 97.31 183 TYR A CA 1
ATOM 1443 C C . TYR A 1 183 ? -2.437 3.421 -16.498 1.00 97.31 183 TYR A C 1
ATOM 1445 O O . TYR A 1 183 ? -2.270 3.699 -17.689 1.00 97.31 183 TYR A O 1
ATOM 1453 N N . ARG A 1 184 ? -2.567 2.161 -16.062 1.00 97.50 184 ARG A N 1
ATOM 1454 C CA . ARG A 1 184 ? -2.495 0.981 -16.937 1.00 97.50 184 ARG A CA 1
ATOM 1455 C C . ARG A 1 184 ? -3.497 1.067 -18.085 1.00 97.50 184 ARG A C 1
ATOM 1457 O O . ARG A 1 184 ? -3.122 0.916 -19.244 1.00 97.50 184 ARG A O 1
ATOM 1464 N N . ASP A 1 185 ? -4.758 1.357 -17.782 1.00 96.88 185 ASP A N 1
ATOM 1465 C CA . ASP A 1 185 ? -5.821 1.435 -18.784 1.00 96.88 185 ASP A CA 1
ATOM 1466 C C . ASP A 1 185 ? -5.562 2.555 -19.802 1.00 96.88 185 ASP A C 1
ATOM 1468 O O . ASP A 1 185 ? -5.808 2.388 -21.000 1.00 96.88 185 ASP A O 1
ATOM 1472 N N . ALA A 1 186 ? -5.018 3.691 -19.353 1.00 96.25 186 ALA A N 1
ATOM 1473 C CA . ALA A 1 186 ? -4.641 4.786 -20.237 1.00 96.25 186 ALA A CA 1
ATOM 1474 C C . ALA A 1 186 ? -3.495 4.403 -21.185 1.00 96.25 186 ALA A C 1
ATOM 1476 O O . ALA A 1 186 ? -3.548 4.761 -22.365 1.00 96.25 186 ALA A O 1
ATOM 1477 N N . VAL A 1 187 ? -2.481 3.679 -20.700 1.00 95.62 187 VAL A N 1
ATOM 1478 C CA . VAL A 1 187 ? -1.381 3.172 -21.534 1.00 95.62 187 VAL A CA 1
ATOM 1479 C C . VAL A 1 187 ? -1.910 2.146 -22.536 1.00 95.62 187 VAL A C 1
ATOM 1481 O O . VAL A 1 187 ? -1.763 2.339 -23.743 1.00 95.62 187 VAL A O 1
ATOM 1484 N N . MET A 1 188 ? -2.639 1.133 -22.070 1.00 94.38 188 MET A N 1
ATOM 1485 C CA . MET A 1 188 ? -3.215 0.090 -22.924 1.00 94.38 188 MET A CA 1
ATOM 1486 C C . MET A 1 188 ? -4.103 0.669 -24.029 1.00 94.38 188 MET A C 1
ATOM 1488 O O . MET A 1 188 ? -4.007 0.270 -25.189 1.00 94.38 188 MET A O 1
ATOM 1492 N N . LYS A 1 189 ? -4.926 1.676 -23.715 1.00 93.75 189 LYS A N 1
ATOM 1493 C CA . LYS A 1 189 ? -5.762 2.358 -24.712 1.00 93.75 189 LYS A CA 1
ATOM 1494 C C . LYS A 1 189 ? -4.944 3.106 -25.770 1.00 93.75 189 LYS A C 1
ATOM 1496 O O . LYS A 1 189 ? -5.371 3.168 -26.919 1.00 93.75 189 LYS A O 1
ATOM 1501 N N . ARG A 1 190 ? -3.796 3.687 -25.407 1.00 91.44 190 ARG A N 1
ATOM 1502 C CA . ARG A 1 190 ? -2.906 4.385 -26.357 1.00 91.44 190 ARG A CA 1
ATOM 1503 C C . ARG A 1 190 ? -2.218 3.424 -27.324 1.00 91.44 190 ARG A C 1
ATOM 1505 O O . ARG A 1 190 ? -1.930 3.826 -28.447 1.00 91.44 190 ARG A O 1
ATOM 1512 N N . HIS A 1 191 ? -1.978 2.188 -26.894 1.00 84.62 191 HIS A N 1
ATOM 1513 C CA . HIS A 1 191 ? -1.288 1.162 -27.679 1.00 84.62 191 HIS A CA 1
ATOM 1514 C C . HIS A 1 191 ? -2.228 0.142 -28.335 1.00 84.62 191 HIS A C 1
ATOM 1516 O O . HIS A 1 191 ? -1.768 -0.728 -29.074 1.00 84.62 191 HIS A O 1
ATOM 1522 N N . ALA A 1 192 ? -3.543 0.261 -28.125 1.00 80.94 192 ALA A N 1
ATOM 1523 C CA . ALA A 1 192 ? -4.521 -0.556 -28.826 1.00 80.94 192 ALA A CA 1
ATOM 1524 C C . ALA A 1 192 ? -4.428 -0.309 -30.347 1.00 80.94 192 ALA A C 1
ATOM 1526 O O . ALA A 1 192 ? -4.382 0.851 -30.775 1.00 80.94 192 ALA A O 1
ATOM 1527 N N . PRO A 1 193 ? -4.413 -1.367 -31.179 1.00 71.44 193 PRO A N 1
ATOM 1528 C CA . PRO A 1 193 ? -4.384 -1.208 -32.625 1.00 71.44 193 PRO A CA 1
ATOM 1529 C C . PRO A 1 193 ? -5.591 -0.378 -33.064 1.00 71.44 193 PRO A C 1
ATOM 1531 O O . PRO A 1 193 ? -6.736 -0.703 -32.738 1.00 71.44 193 PRO A O 1
ATOM 1534 N N . GLN A 1 194 ? -5.331 0.712 -33.791 1.00 64.19 194 GLN A N 1
ATOM 1535 C CA . GLN A 1 194 ? -6.397 1.495 -34.400 1.00 64.19 194 GLN A CA 1
ATOM 1536 C C . GLN A 1 194 ? -7.119 0.585 -35.389 1.00 64.19 194 GLN A C 1
ATOM 1538 O O . GLN A 1 194 ? -6.542 0.140 -36.378 1.00 64.19 194 GLN A O 1
ATOM 1543 N N . THR A 1 195 ? -8.369 0.256 -35.085 1.00 54.94 195 THR A N 1
ATOM 1544 C CA . THR A 1 195 ? -9.246 -0.452 -36.010 1.00 54.94 195 THR A CA 1
ATOM 1545 C C . THR A 1 195 ? -9.638 0.548 -37.094 1.00 54.94 195 THR A C 1
ATOM 1547 O O . THR A 1 195 ? -10.523 1.374 -36.886 1.00 54.94 195 THR A O 1
ATOM 1550 N N . THR A 1 196 ? -8.902 0.537 -38.206 1.00 46.62 196 THR A N 1
ATOM 1551 C CA . THR A 1 196 ? -9.301 1.176 -39.473 1.00 46.62 196 THR A CA 1
ATOM 1552 C C . THR A 1 196 ? -10.219 0.273 -40.267 1.00 46.62 196 THR A C 1
ATOM 1554 O O . THR A 1 196 ? -9.915 -0.942 -40.308 1.00 46.62 196 THR A O 1
#

Foldseek 3Di:
DDDDPPPDPDDDPLCPCLLVQLLVLCVLLVDELVQLALVSVLLSVQQSDDLDQCNLVPDDCVSVVSSCCVNYVCSCVDPCNPPCNVVVSVVSVVVSSVLLNLLSVLLVVLLPDDPVPRDPALQVSLVVSLVVCVVVVVVVSNVVSVVCHSVSSVSNVLSNVSNVCVVVVHDDGRPSNVVSVVSSVVSNVVPPPPPD

Organism: Paraburkholderia phymatum (strain DSM 17167 / CIP 108236 / LMG 21445 / STM815) (NCBI:txid391038)

Radius of gyration: 19.75 Å; chains: 1; bounding box: 47×58×65 Å

Sequence (196 aa):
MNKQDIKLPTTVDTHANTVDTLLSYLHDCHFDETHLTPMHLTLALEYAYQPHPTFWRDFSVSLVEDAMSRHMPNWQARPAMMDGGADRLFHELDKVVRINAFDEANAEMLSALPVAERPTTPSAAFTWITAELERKGLTEDLEFARPDGDRCGEKALDVLYCLEEAKRGGVVERTSTIVAKAYRDAVMKRHAPQTT

pLDDT: mean 91.28, std 13.36, range [36.16, 98.62]